Protein AF-A0A2J8V026-F1 (afdb_monomer_lite)

Secondary structure (DSSP, 8-state):
--HHHHHHHS-SS--TTSS-TT-EEEEEEEEEETTEEEEEEEEEETTEEEEEEEETTTTEEEEEEEE--S-TT--EEEEEEEE-SSEEEEEEEETTS-EEEEEEESS-S-SSS-EEEE-EEEESS-S---TTS--EEEE-SSS-EEEESPPP--SS-S--------SS------------------------------PPPHHHHHHHHHHHS-HHHHHHHHHHHHHSPPPTTHHHHHHHHHHHHHHHHHH-TT---HHHHHHHHHTTTT-

Structure (mmCIF, N/CA/C/O backbone):
data_AF-A0A2J8V026-F1
#
_entry.id   AF-A0A2J8V026-F1
#
loop_
_atom_site.group_PDB
_atom_site.id
_atom_site.type_symbol
_atom_site.label_atom_id
_atom_site.label_alt_id
_atom_site.label_comp_id
_atom_site.label_asym_id
_atom_site.label_entity_id
_atom_site.label_seq_id
_atom_site.pdbx_PDB_ins_code
_atom_site.Cartn_x
_atom_site.Cartn_y
_atom_site.Cartn_z
_atom_site.occupancy
_atom_site.B_iso_or_equiv
_atom_site.auth_seq_id
_atom_site.auth_comp_id
_atom_site.auth_asym_id
_atom_site.auth_atom_id
_atom_site.pdbx_PDB_model_num
ATOM 1 N N . VAL A 1 1 ? -4.556 -32.776 -10.000 1.00 49.53 1 VAL A N 1
ATOM 2 C CA . VAL A 1 1 ? -3.702 -31.617 -9.653 1.00 49.53 1 VAL A CA 1
ATOM 3 C C . VAL A 1 1 ? -2.402 -31.719 -10.452 1.00 49.53 1 VAL A C 1
ATOM 5 O O . VAL A 1 1 ? -1.470 -32.344 -9.988 1.00 49.53 1 VAL A O 1
ATOM 8 N N . ARG A 1 2 ? -2.372 -31.246 -11.708 1.00 49.34 2 ARG A N 1
ATOM 9 C CA . ARG A 1 2 ? -1.172 -31.290 -12.586 1.00 49.34 2 ARG A CA 1
ATOM 10 C C . ARG A 1 2 ? -0.812 -29.925 -13.197 1.00 49.34 2 ARG A C 1
ATOM 12 O O . ARG A 1 2 ? 0.078 -29.841 -14.026 1.00 49.34 2 ARG A O 1
ATOM 19 N N . GLY A 1 3 ? -1.525 -28.863 -12.818 1.00 58.16 3 GLY A N 1
ATOM 20 C CA . GLY A 1 3 ? -1.341 -27.536 -13.412 1.00 58.16 3 GLY A CA 1
ATOM 21 C C . GLY A 1 3 ? -0.229 -26.719 -12.757 1.00 58.16 3 GLY A C 1
ATOM 22 O O . GLY A 1 3 ? 0.516 -26.052 -13.459 1.00 58.16 3 GLY A O 1
ATOM 23 N N . LEU A 1 4 ? -0.095 -26.783 -11.427 1.00 49.59 4 LEU A N 1
ATOM 24 C CA . LEU A 1 4 ? 0.844 -25.928 -10.696 1.00 49.59 4 LEU A CA 1
ATOM 25 C C . LEU A 1 4 ? 2.299 -26.381 -10.866 1.00 49.59 4 LEU A C 1
ATOM 27 O O . LEU A 1 4 ? 3.148 -25.556 -11.166 1.00 49.59 4 LEU A O 1
ATOM 31 N N . GLU A 1 5 ? 2.579 -27.683 -10.759 1.00 60.62 5 GLU A N 1
ATOM 32 C CA . GLU A 1 5 ? 3.939 -28.203 -10.969 1.00 60.62 5 GLU A CA 1
ATOM 33 C C . GLU A 1 5 ? 4.428 -27.990 -12.405 1.00 60.62 5 GLU A C 1
ATOM 35 O O . GLU A 1 5 ? 5.582 -27.641 -12.602 1.00 60.62 5 GLU A O 1
ATOM 40 N N . ALA A 1 6 ? 3.547 -28.103 -13.406 1.00 63.75 6 ALA A N 1
ATOM 41 C CA . ALA A 1 6 ? 3.896 -27.820 -14.799 1.00 63.75 6 ALA A CA 1
ATOM 42 C C . ALA A 1 6 ? 4.180 -26.326 -15.050 1.00 63.75 6 ALA A C 1
ATOM 44 O O . ALA A 1 6 ? 5.059 -26.000 -15.838 1.00 63.75 6 ALA A O 1
ATOM 45 N N . LEU A 1 7 ? 3.470 -25.422 -14.359 1.00 53.50 7 LEU A N 1
ATOM 46 C CA . LEU A 1 7 ? 3.717 -23.974 -14.420 1.00 53.50 7 LEU A CA 1
ATOM 47 C C . LEU A 1 7 ? 5.012 -23.557 -13.705 1.00 53.50 7 LEU A C 1
ATOM 49 O O . LEU A 1 7 ? 5.617 -22.561 -14.088 1.00 53.50 7 LEU A O 1
ATOM 53 N N . LEU A 1 8 ? 5.423 -24.297 -12.671 1.00 57.72 8 LEU A N 1
ATOM 54 C CA . LEU A 1 8 ? 6.680 -24.068 -11.950 1.00 57.72 8 LEU A CA 1
ATOM 55 C C . LEU A 1 8 ? 7.887 -24.720 -12.642 1.00 57.72 8 LEU A C 1
ATOM 57 O O . LEU A 1 8 ? 8.995 -24.208 -12.522 1.00 57.72 8 LEU A O 1
ATOM 61 N N . ALA A 1 9 ? 7.681 -25.839 -13.345 1.00 65.00 9 ALA A N 1
ATOM 62 C CA . ALA A 1 9 ? 8.738 -26.582 -14.031 1.00 65.00 9 ALA A CA 1
ATOM 63 C C . ALA A 1 9 ? 9.214 -25.912 -15.330 1.00 65.00 9 ALA A C 1
ATOM 65 O O . ALA A 1 9 ? 10.355 -26.127 -15.730 1.00 65.00 9 ALA A O 1
ATOM 66 N N . ASP A 1 10 ? 8.359 -25.113 -15.973 1.00 56.03 10 ASP A N 1
ATOM 67 C CA . ASP A 1 10 ? 8.690 -24.366 -17.188 1.00 56.03 10 ASP A CA 1
ATOM 68 C C . ASP A 1 10 ? 8.169 -22.921 -17.068 1.00 56.03 10 ASP A C 1
ATOM 70 O O . ASP A 1 10 ? 7.089 -22.589 -17.578 1.00 56.03 10 ASP A O 1
ATOM 74 N N . PRO A 1 11 ? 8.864 -22.053 -16.305 1.00 51.47 11 PRO A N 1
ATOM 75 C CA . PRO A 1 11 ? 8.454 -20.666 -16.143 1.00 51.47 11 PRO A CA 1
ATOM 76 C C . PRO A 1 11 ? 8.438 -19.975 -17.514 1.00 51.47 11 PRO A C 1
ATOM 78 O O . PRO A 1 11 ? 9.477 -19.676 -18.095 1.00 51.47 11 PRO A O 1
ATOM 81 N N . GLN A 1 12 ? 7.239 -19.672 -18.031 1.00 52.00 12 GLN A N 1
ATOM 82 C CA . GLN A 1 12 ? 7.044 -19.054 -19.357 1.00 52.00 12 GLN A CA 1
ATOM 83 C C . GLN A 1 12 ? 7.622 -17.632 -19.495 1.00 52.00 12 GLN A C 1
ATOM 85 O O . GLN A 1 12 ? 7.532 -17.016 -20.558 1.00 52.00 12 GLN A O 1
ATOM 90 N N . GLN A 1 13 ? 8.218 -17.093 -18.434 1.00 52.41 13 GLN A N 1
ATOM 91 C CA . GLN A 1 13 ? 8.989 -15.862 -18.460 1.00 52.41 13 GLN A CA 1
ATOM 92 C C . GLN A 1 13 ? 10.294 -16.081 -17.704 1.00 52.41 13 GLN A C 1
ATOM 94 O O . GLN A 1 13 ? 10.281 -16.533 -16.561 1.00 52.41 13 GLN A O 1
ATOM 99 N N . LYS A 1 14 ? 11.418 -15.701 -18.320 1.00 50.03 14 LYS A N 1
ATOM 100 C CA . LYS A 1 14 ? 12.674 -15.520 -17.588 1.00 50.03 14 LYS A CA 1
ATOM 101 C C . LYS A 1 14 ? 12.424 -14.472 -16.501 1.00 50.03 14 LYS A C 1
ATOM 103 O O . LYS A 1 14 ? 12.213 -13.306 -16.819 1.00 50.03 14 LYS A O 1
ATOM 108 N N . ILE A 1 15 ? 12.432 -14.886 -15.236 1.00 51.59 15 ILE A N 1
ATOM 109 C CA . ILE A 1 15 ? 12.268 -13.998 -14.069 1.00 51.59 15 ILE A CA 1
ATOM 110 C C . ILE A 1 15 ? 13.520 -13.109 -13.859 1.00 51.59 15 ILE A C 1
ATOM 112 O O . ILE A 1 15 ? 13.527 -12.201 -13.037 1.00 51.59 15 ILE A O 1
ATOM 116 N N . GLU A 1 16 ? 14.570 -13.292 -14.657 1.00 51.09 16 GLU A N 1
ATOM 117 C CA . GLU A 1 16 ? 15.944 -13.019 -14.225 1.00 51.09 16 GLU A CA 1
ATOM 118 C C . GLU A 1 16 ? 16.586 -11.732 -14.776 1.00 51.09 16 GLU A C 1
ATOM 120 O O . GLU A 1 16 ? 17.790 -11.565 -14.653 1.00 51.09 16 GLU A O 1
ATOM 125 N N . THR A 1 17 ? 15.838 -10.789 -15.364 1.00 59.28 17 THR A N 1
ATOM 126 C CA . THR A 1 17 ? 16.440 -9.501 -15.801 1.00 59.28 17 THR A CA 1
ATOM 127 C C . THR A 1 17 ? 15.590 -8.260 -15.534 1.00 59.28 17 THR A C 1
ATOM 129 O O . THR A 1 17 ? 15.853 -7.204 -16.104 1.00 59.28 17 THR A O 1
ATOM 132 N N . VAL A 1 18 ? 14.528 -8.365 -14.731 1.00 68.94 18 VAL A N 1
ATOM 133 C CA . VAL A 1 18 ? 13.640 -7.214 -14.468 1.00 68.94 18 VAL A CA 1
ATOM 134 C C . VAL A 1 18 ? 14.203 -6.299 -13.380 1.00 68.94 18 VAL A C 1
ATOM 136 O O . VAL A 1 18 ? 14.074 -5.079 -13.463 1.00 68.94 18 VAL A O 1
ATOM 139 N N . ILE A 1 19 ? 14.836 -6.894 -12.375 1.00 80.19 19 ILE A N 1
ATOM 140 C CA . ILE A 1 19 ? 15.478 -6.203 -11.258 1.00 80.19 19 ILE A CA 1
ATOM 141 C C . ILE A 1 19 ? 16.970 -6.518 -11.278 1.00 80.19 19 ILE A C 1
ATOM 143 O O . ILE A 1 19 ? 17.384 -7.540 -11.825 1.00 80.19 19 ILE A O 1
ATOM 147 N N . SER A 1 20 ? 17.777 -5.612 -10.734 1.00 82.2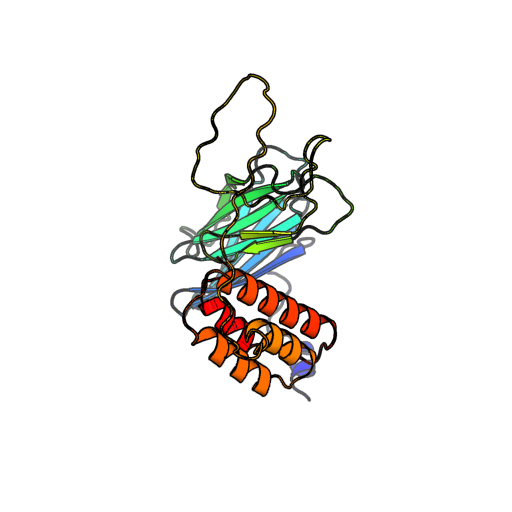5 20 SER A N 1
ATOM 148 C CA . SER A 1 20 ? 19.226 -5.808 -10.693 1.00 82.25 20 SER A CA 1
ATOM 149 C C . SER A 1 20 ? 19.635 -6.838 -9.637 1.00 82.25 20 SER A C 1
ATOM 151 O O . SER A 1 20 ? 18.903 -7.060 -8.675 1.00 82.25 20 SER A O 1
ATOM 153 N N . ASP A 1 21 ? 20.825 -7.425 -9.776 1.00 79.19 21 ASP A N 1
ATOM 154 C CA . ASP A 1 21 ? 21.384 -8.304 -8.742 1.00 79.19 21 ASP A CA 1
ATOM 155 C C . ASP A 1 21 ? 21.403 -7.580 -7.384 1.00 79.19 21 ASP A C 1
ATOM 157 O O . ASP A 1 21 ? 21.713 -6.386 -7.327 1.00 79.19 21 ASP A O 1
ATOM 161 N N . GLU A 1 22 ? 21.048 -8.293 -6.309 1.00 86.00 22 GLU A N 1
ATOM 162 C CA . GLU A 1 22 ? 20.913 -7.792 -4.922 1.00 86.00 22 GLU A CA 1
ATOM 163 C C . GLU A 1 22 ? 19.704 -6.876 -4.650 1.00 86.00 22 GLU A C 1
ATOM 165 O O . GLU A 1 22 ? 19.496 -6.440 -3.518 1.00 86.00 22 GLU A O 1
ATOM 170 N N . GLU A 1 23 ? 18.878 -6.587 -5.655 1.00 89.75 23 GLU A N 1
ATOM 171 C CA . GLU A 1 23 ? 17.631 -5.844 -5.476 1.00 89.75 23 GLU A CA 1
ATOM 172 C C . GLU A 1 23 ? 16.513 -6.776 -4.984 1.00 89.75 23 GLU A C 1
ATOM 174 O O . GLU A 1 23 ? 16.211 -7.791 -5.611 1.00 89.75 23 GLU A O 1
ATOM 179 N N . VAL A 1 24 ? 15.878 -6.438 -3.858 1.00 89.69 24 VAL A N 1
ATOM 180 C CA . VAL A 1 24 ? 14.877 -7.301 -3.206 1.00 89.69 24 VAL A CA 1
ATOM 181 C C . VAL A 1 24 ? 13.505 -6.646 -3.237 1.00 89.69 24 VAL A C 1
ATOM 183 O O . VAL A 1 24 ? 13.364 -5.488 -2.851 1.00 89.69 24 VAL A O 1
ATOM 186 N N . ILE A 1 25 ? 12.471 -7.389 -3.642 1.00 91.31 25 ILE A N 1
ATOM 187 C CA . ILE A 1 25 ? 11.078 -6.923 -3.578 1.00 91.31 25 ILE A CA 1
ATOM 188 C C . ILE A 1 25 ? 10.635 -6.849 -2.112 1.00 91.31 25 ILE A C 1
ATOM 190 O O . ILE A 1 25 ? 10.665 -7.845 -1.393 1.00 91.31 25 ILE A O 1
ATOM 194 N N . LYS A 1 26 ? 10.191 -5.667 -1.683 1.00 91.94 26 LYS A N 1
ATOM 195 C CA . LYS A 1 26 ? 9.711 -5.391 -0.320 1.00 91.94 26 LYS A CA 1
ATOM 196 C C . LYS A 1 26 ? 8.197 -5.335 -0.228 1.00 91.94 26 LYS A C 1
ATOM 198 O O . LYS A 1 26 ? 7.631 -5.639 0.816 1.00 91.94 26 LYS A O 1
ATOM 203 N N . TRP A 1 27 ? 7.533 -4.945 -1.311 1.00 94.56 27 TRP A N 1
ATOM 204 C CA . TRP A 1 27 ? 6.086 -4.782 -1.317 1.00 94.56 27 TRP A CA 1
ATOM 205 C C . TRP A 1 27 ? 5.521 -4.889 -2.728 1.00 94.56 27 TRP A C 1
ATOM 207 O O . TRP A 1 27 ? 6.200 -4.592 -3.709 1.00 94.56 27 TRP A O 1
ATOM 217 N N . THR A 1 28 ? 4.268 -5.318 -2.860 1.00 93.31 28 THR A N 1
ATOM 218 C CA . THR A 1 28 ? 3.583 -5.426 -4.152 1.00 93.31 28 THR A CA 1
ATOM 219 C C . THR A 1 28 ? 2.091 -5.181 -3.983 1.00 93.31 28 THR A C 1
ATOM 221 O O . THR A 1 28 ? 1.484 -5.643 -3.018 1.00 93.31 28 THR A O 1
ATOM 224 N N . LYS A 1 29 ? 1.480 -4.493 -4.949 1.00 92.38 29 LYS A N 1
ATOM 225 C CA . LYS A 1 29 ? 0.030 -4.308 -5.018 1.00 92.38 29 LYS A CA 1
ATOM 226 C C . LYS A 1 29 ? -0.451 -4.278 -6.456 1.00 92.38 29 LYS A C 1
ATOM 228 O O . LYS A 1 29 ? 0.266 -3.917 -7.386 1.00 92.38 29 LYS A O 1
ATOM 233 N N . PHE A 1 30 ? -1.702 -4.668 -6.624 1.00 91.00 30 PHE A N 1
ATOM 234 C CA . PHE A 1 30 ? -2.358 -4.726 -7.913 1.00 91.00 30 PHE A CA 1
ATOM 235 C C . PHE A 1 30 ? -3.602 -3.843 -7.917 1.00 91.00 30 PHE A C 1
ATOM 237 O O . PHE A 1 30 ? -4.386 -3.853 -6.967 1.00 91.00 30 PHE A O 1
ATOM 244 N N . PHE A 1 31 ? -3.799 -3.123 -9.015 1.00 88.12 31 PHE A N 1
ATOM 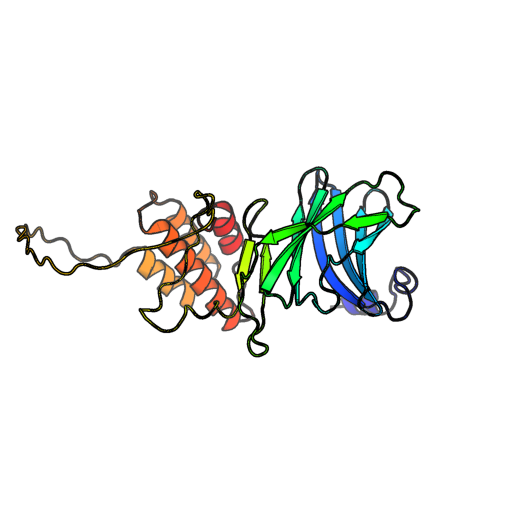245 C CA . PHE A 1 31 ? -4.909 -2.208 -9.219 1.00 88.12 31 PHE A CA 1
ATOM 246 C C . PHE A 1 31 ? -5.636 -2.484 -10.534 1.00 88.12 31 PHE A C 1
ATOM 248 O O . PHE A 1 31 ? -5.054 -2.939 -11.524 1.00 88.12 31 PHE A O 1
ATOM 255 N N . ILE A 1 32 ? -6.923 -2.136 -10.557 1.00 87.69 32 ILE A N 1
ATOM 256 C CA . ILE A 1 32 ? -7.714 -2.046 -11.783 1.00 87.69 32 ILE A CA 1
ATOM 257 C C . ILE A 1 32 ? -8.046 -0.573 -12.009 1.00 87.69 32 ILE A C 1
ATOM 259 O O . ILE A 1 32 ? -8.871 -0.004 -11.300 1.00 87.69 32 ILE A O 1
ATOM 263 N N . VAL A 1 33 ? -7.429 0.036 -13.020 1.00 83.62 33 VAL A N 1
ATOM 264 C CA . VAL A 1 33 ? -7.609 1.451 -13.368 1.00 83.62 33 VAL A CA 1
ATOM 265 C C . VAL A 1 33 ? -8.177 1.534 -14.781 1.00 83.62 33 VAL A C 1
ATOM 267 O O . VAL A 1 33 ? -7.554 1.069 -15.730 1.00 83.62 33 VAL A O 1
ATOM 270 N N . PHE A 1 34 ? -9.386 2.081 -14.947 1.00 82.38 34 PHE A N 1
ATOM 271 C CA . PHE A 1 34 ? -10.099 2.116 -16.239 1.00 82.38 34 PHE A CA 1
ATOM 272 C C . PHE A 1 34 ? -10.158 0.756 -16.965 1.00 82.38 34 PHE A C 1
ATOM 274 O O . PHE A 1 34 ? -9.961 0.681 -18.173 1.00 82.38 34 PHE A O 1
ATOM 281 N N . ARG A 1 35 ? -10.419 -0.338 -16.234 1.00 82.56 35 ARG A N 1
ATOM 282 C CA . ARG A 1 35 ? -10.393 -1.728 -16.749 1.00 82.56 35 ARG A CA 1
ATOM 283 C C . ARG A 1 35 ? -9.012 -2.228 -17.195 1.00 82.56 35 ARG A C 1
ATOM 285 O O . ARG A 1 35 ? -8.900 -3.368 -17.643 1.00 82.56 35 ARG A O 1
ATOM 292 N N . HIS A 1 36 ? -7.961 -1.432 -17.034 1.00 82.12 36 HIS A N 1
ATOM 293 C CA . HIS A 1 36 ? -6.587 -1.871 -17.221 1.00 82.12 36 HIS A CA 1
ATOM 294 C C . HIS A 1 36 ? -6.005 -2.367 -15.906 1.00 82.12 36 HIS A C 1
ATOM 296 O O . HIS A 1 36 ? -6.258 -1.821 -14.835 1.00 82.12 36 HIS A O 1
ATOM 302 N N . ARG A 1 37 ? -5.222 -3.435 -16.012 1.00 86.69 37 ARG A N 1
ATOM 303 C CA . ARG A 1 37 ? -4.509 -4.046 -14.898 1.00 86.69 37 ARG A CA 1
ATOM 304 C C . ARG A 1 37 ? -3.186 -3.310 -14.715 1.00 86.69 37 ARG A C 1
ATOM 306 O O . ARG A 1 37 ? -2.438 -3.179 -15.688 1.00 86.69 37 ARG A O 1
ATOM 313 N N . VAL A 1 38 ? -2.925 -2.847 -13.499 1.00 89.06 38 VAL A N 1
ATOM 314 C CA . VAL A 1 38 ? -1.685 -2.163 -13.123 1.00 89.06 38 VAL A CA 1
ATOM 315 C C . VAL A 1 38 ? -1.074 -2.909 -11.945 1.00 89.06 38 VAL A C 1
ATOM 317 O O . VAL A 1 38 ? -1.725 -3.076 -10.916 1.00 89.06 38 VAL A O 1
ATOM 320 N N . LEU A 1 39 ? 0.156 -3.383 -12.105 1.00 91.06 39 LEU A N 1
ATOM 321 C CA . LEU A 1 39 ? 0.956 -3.960 -11.029 1.00 91.06 39 LEU A CA 1
ATOM 322 C C . LEU A 1 39 ? 1.972 -2.912 -10.587 1.00 91.06 39 LEU A C 1
ATOM 324 O O . LEU A 1 39 ? 2.654 -2.334 -11.429 1.00 91.06 39 LEU A O 1
ATOM 328 N N . ILE A 1 40 ? 2.074 -2.692 -9.283 1.00 94.44 40 ILE A N 1
ATOM 329 C CA . ILE A 1 40 ? 3.164 -1.935 -8.681 1.00 94.44 40 ILE A CA 1
ATOM 330 C C . ILE A 1 40 ? 3.919 -2.830 -7.705 1.00 94.44 40 ILE A C 1
ATOM 332 O O . ILE A 1 40 ? 3.305 -3.572 -6.937 1.00 94.44 40 ILE A O 1
ATOM 336 N N . PHE A 1 41 ? 5.242 -2.745 -7.711 1.00 93.88 41 PHE A N 1
ATOM 337 C CA . PHE A 1 41 ? 6.070 -3.347 -6.675 1.00 93.88 41 PHE A CA 1
ATOM 338 C C . PHE A 1 41 ? 7.202 -2.409 -6.274 1.00 93.88 41 PHE A C 1
ATOM 340 O O . PHE A 1 41 ? 7.710 -1.644 -7.094 1.00 93.88 41 PHE A O 1
ATOM 347 N N . ILE A 1 42 ? 7.550 -2.454 -4.990 1.00 95.06 42 ILE A N 1
ATOM 348 C CA . ILE A 1 42 ? 8.645 -1.688 -4.407 1.00 95.06 42 ILE A CA 1
ATOM 349 C C . ILE A 1 42 ? 9.804 -2.632 -4.153 1.00 95.06 42 ILE A C 1
ATOM 351 O O . ILE A 1 42 ? 9.611 -3.723 -3.607 1.00 95.06 42 ILE A O 1
ATOM 355 N N . THR A 1 43 ? 10.997 -2.198 -4.523 1.00 93.38 43 THR A N 1
ATOM 356 C CA . THR A 1 43 ? 12.243 -2.893 -4.234 1.00 93.38 43 THR A CA 1
ATOM 357 C C . THR A 1 43 ? 13.148 -2.049 -3.353 1.00 93.38 43 THR A C 1
ATOM 359 O O . THR A 1 43 ? 13.001 -0.829 -3.277 1.00 93.38 43 THR A O 1
ATOM 362 N N . GLU A 1 44 ? 14.100 -2.713 -2.708 1.00 91.69 44 GLU A N 1
ATOM 363 C CA . GLU A 1 44 ? 15.194 -2.086 -1.979 1.00 91.69 44 GLU A CA 1
ATOM 364 C C . GLU A 1 44 ? 16.532 -2.631 -2.486 1.00 91.69 44 GLU A C 1
ATOM 366 O O . GLU A 1 44 ? 16.679 -3.840 -2.692 1.00 91.69 44 GLU A O 1
ATOM 371 N N . LYS A 1 45 ? 17.509 -1.738 -2.654 1.00 91.00 45 LYS A N 1
ATOM 372 C CA . LYS A 1 45 ? 18.910 -2.078 -2.910 1.00 91.00 45 LYS A CA 1
ATOM 373 C C . LYS A 1 45 ? 19.819 -1.083 -2.192 1.00 91.00 45 LYS A C 1
ATOM 375 O O . LYS A 1 45 ? 19.787 0.111 -2.492 1.00 91.00 45 LYS A O 1
ATOM 380 N N . HIS A 1 46 ? 20.645 -1.570 -1.266 1.00 88.81 46 HIS A N 1
ATOM 381 C CA . HIS A 1 46 ? 21.566 -0.741 -0.472 1.00 88.81 46 HIS A CA 1
ATOM 382 C C . HIS A 1 46 ? 20.870 0.461 0.202 1.00 88.81 46 HIS A C 1
ATOM 384 O O . HIS A 1 46 ? 21.344 1.588 0.090 1.00 88.81 46 HIS A O 1
ATOM 390 N N . GLY A 1 47 ? 19.698 0.245 0.813 1.00 85.00 47 GLY A N 1
ATOM 391 C CA . GLY A 1 47 ? 18.900 1.301 1.457 1.00 85.00 47 GLY A CA 1
ATOM 392 C C . GLY A 1 47 ? 18.144 2.237 0.503 1.00 85.00 47 GLY A C 1
ATOM 393 O O . GLY A 1 47 ? 17.312 3.022 0.949 1.00 85.00 47 GLY A O 1
ATOM 394 N N . ASN A 1 48 ? 18.372 2.139 -0.810 1.00 89.00 48 ASN A N 1
ATOM 395 C CA . ASN A 1 48 ? 17.619 2.894 -1.807 1.00 89.00 48 ASN A CA 1
ATOM 396 C C . ASN A 1 48 ? 16.369 2.128 -2.219 1.00 89.00 48 ASN A C 1
ATOM 398 O O . ASN A 1 48 ? 16.437 0.923 -2.474 1.00 89.00 48 ASN A O 1
ATOM 402 N N . TYR A 1 49 ? 15.258 2.844 -2.362 1.00 92.25 49 TYR A N 1
ATOM 403 C CA . TYR A 1 49 ? 13.986 2.260 -2.760 1.00 92.25 49 TYR A CA 1
ATOM 404 C C . TYR A 1 49 ? 13.623 2.630 -4.197 1.00 92.25 49 TYR A C 1
ATOM 406 O O . TYR A 1 49 ? 13.783 3.777 -4.628 1.00 92.25 49 TYR A O 1
ATOM 414 N N . PHE A 1 50 ? 13.080 1.662 -4.932 1.00 93.38 50 PHE A N 1
ATOM 415 C CA . PHE A 1 50 ? 12.590 1.867 -6.292 1.00 93.38 50 PHE A CA 1
ATOM 416 C C . PHE A 1 50 ? 11.151 1.387 -6.414 1.00 93.38 50 PHE A C 1
ATOM 418 O O . PHE A 1 50 ? 10.784 0.353 -5.861 1.00 93.38 50 PHE A O 1
ATOM 425 N N . ALA A 1 51 ? 10.339 2.124 -7.167 1.00 94.94 51 ALA A N 1
ATOM 426 C CA . ALA A 1 51 ? 9.000 1.698 -7.538 1.00 94.94 51 ALA A CA 1
ATOM 427 C C . ALA A 1 51 ? 8.972 1.276 -9.003 1.00 94.94 51 ALA A C 1
ATOM 429 O O . ALA A 1 51 ? 9.429 2.008 -9.880 1.00 94.94 51 ALA A O 1
ATOM 430 N N . TYR A 1 52 ? 8.379 0.120 -9.264 1.00 92.94 52 TYR A N 1
ATOM 431 C CA . TYR A 1 52 ? 8.153 -0.387 -10.606 1.00 92.94 52 TYR A CA 1
ATOM 432 C C . TYR A 1 52 ? 6.664 -0.433 -10.883 1.00 92.94 52 TYR A C 1
ATOM 434 O O . TYR A 1 52 ? 5.916 -1.049 -10.125 1.00 92.94 52 TYR A O 1
ATOM 442 N N . VAL A 1 53 ? 6.234 0.195 -11.974 1.00 92.50 53 VAL A N 1
ATOM 443 C CA . VAL A 1 53 ? 4.835 0.207 -12.411 1.00 92.50 53 VAL A CA 1
ATOM 444 C C . VAL A 1 53 ? 4.729 -0.496 -13.754 1.00 92.50 53 VAL A C 1
ATOM 446 O O . VAL A 1 53 ? 5.315 -0.063 -14.744 1.00 92.50 53 VAL A O 1
ATOM 449 N N . GLN A 1 54 ? 3.963 -1.583 -13.789 1.00 88.44 54 GLN A N 1
ATOM 450 C CA . GLN A 1 54 ? 3.670 -2.354 -14.989 1.00 88.44 54 GLN A CA 1
ATOM 451 C C . GLN A 1 54 ? 2.203 -2.185 -15.368 1.00 88.44 54 GLN A C 1
ATOM 453 O O . GLN A 1 54 ? 1.298 -2.644 -14.664 1.00 88.44 54 GLN A O 1
ATOM 458 N N . MET A 1 55 ? 1.962 -1.619 -16.547 1.00 85.25 55 MET A N 1
ATOM 459 C CA . MET A 1 55 ? 0.655 -1.686 -17.195 1.00 85.25 55 MET A CA 1
ATOM 460 C C . MET A 1 55 ? 0.626 -2.880 -18.159 1.00 85.25 55 MET A C 1
ATOM 462 O O . MET A 1 55 ? 1.436 -2.982 -19.081 1.00 85.25 55 MET A O 1
ATOM 466 N N . PHE A 1 56 ? -0.305 -3.819 -17.970 1.00 79.44 56 PHE A N 1
ATOM 467 C CA . PHE A 1 56 ? -0.322 -5.055 -18.775 1.00 79.44 56 PHE A CA 1
ATOM 468 C C . PHE A 1 56 ? -0.807 -4.852 -20.214 1.00 79.44 56 PHE A C 1
ATOM 470 O O . PHE A 1 56 ? -0.475 -5.640 -21.094 1.00 79.44 56 PHE A O 1
ATOM 477 N N . ASN A 1 57 ? -1.591 -3.804 -20.468 1.00 76.25 57 ASN A N 1
ATOM 478 C CA . ASN A 1 57 ? -2.079 -3.485 -21.811 1.00 76.25 57 ASN A CA 1
ATOM 479 C C . ASN A 1 57 ? -0.981 -2.902 -22.716 1.00 76.25 57 ASN A C 1
ATOM 481 O O . ASN A 1 57 ? -1.022 -3.138 -23.918 1.00 76.25 57 ASN A O 1
ATOM 485 N N . SER A 1 58 ? -0.018 -2.164 -22.159 1.00 72.38 58 SER A N 1
ATOM 486 C CA . SER A 1 58 ? 1.090 -1.567 -22.913 1.00 72.38 58 SER A CA 1
ATOM 487 C C . SER A 1 58 ? 2.360 -2.418 -22.897 1.00 72.38 58 SER A C 1
ATOM 489 O O . SER A 1 58 ? 3.251 -2.165 -23.697 1.00 72.38 58 SER A O 1
ATOM 491 N N . ARG A 1 59 ? 2.455 -3.420 -22.005 1.00 72.56 59 ARG A N 1
ATOM 492 C CA . ARG A 1 59 ? 3.684 -4.195 -21.727 1.00 72.56 59 ARG A CA 1
ATOM 493 C C . ARG A 1 59 ? 4.879 -3.325 -21.307 1.00 72.56 59 ARG A C 1
ATOM 495 O O . ARG A 1 59 ? 6.004 -3.806 -21.301 1.00 72.56 59 ARG A O 1
ATOM 502 N N . ILE A 1 60 ? 4.631 -2.083 -20.897 1.00 81.06 60 ILE A N 1
ATOM 503 C CA . ILE A 1 60 ? 5.657 -1.151 -20.428 1.00 81.06 60 ILE A CA 1
ATOM 504 C C . ILE A 1 60 ? 5.828 -1.318 -18.921 1.00 81.06 60 ILE A C 1
ATOM 506 O O . ILE A 1 60 ? 4.846 -1.244 -18.173 1.00 81.06 60 ILE A O 1
ATOM 510 N N . LEU A 1 61 ? 7.079 -1.521 -18.515 1.00 87.06 61 LEU A N 1
ATOM 511 C CA . LEU A 1 61 ? 7.538 -1.430 -17.139 1.00 87.06 61 LEU A CA 1
ATOM 512 C C . LEU A 1 61 ? 8.237 -0.088 -16.960 1.00 87.06 61 LEU A C 1
ATOM 514 O O . LEU A 1 61 ? 9.128 0.242 -17.739 1.00 87.06 61 LEU A O 1
ATOM 518 N N . THR A 1 62 ? 7.867 0.670 -15.937 1.00 90.50 62 THR A N 1
ATOM 519 C CA . THR A 1 62 ? 8.524 1.942 -15.626 1.00 90.50 62 THR A CA 1
ATOM 520 C C . THR A 1 62 ? 9.119 1.900 -14.237 1.00 90.50 62 THR A C 1
ATOM 522 O O . THR A 1 62 ? 8.440 1.499 -13.293 1.00 90.50 62 THR A O 1
ATOM 525 N N . LYS A 1 63 ? 10.376 2.331 -14.127 1.00 92.56 63 LYS A N 1
ATOM 526 C CA . LYS A 1 63 ? 11.127 2.398 -12.876 1.00 92.56 63 LYS A CA 1
ATOM 527 C C . LYS A 1 63 ? 11.221 3.842 -12.382 1.00 92.56 63 LYS A C 1
ATOM 529 O O . LYS A 1 63 ? 11.589 4.752 -13.126 1.00 92.56 63 LYS A O 1
ATOM 534 N N . TYR A 1 64 ? 10.941 4.026 -11.100 1.00 93.50 64 TYR A N 1
ATOM 535 C CA . TYR A 1 64 ? 11.065 5.290 -10.388 1.00 93.50 64 TYR A CA 1
ATOM 536 C C . TYR A 1 64 ? 12.014 5.130 -9.205 1.00 93.50 64 TYR A C 1
ATOM 538 O O . TYR A 1 64 ? 11.924 4.150 -8.467 1.00 93.50 64 TYR A O 1
ATOM 546 N N . THR A 1 65 ? 12.894 6.104 -9.000 1.00 93.06 65 THR A N 1
ATOM 547 C CA . THR A 1 65 ? 13.719 6.196 -7.789 1.00 93.06 65 THR A CA 1
ATOM 548 C C . THR A 1 65 ? 12.937 6.959 -6.729 1.00 93.06 65 THR A C 1
ATOM 550 O O . THR A 1 65 ? 12.539 8.100 -6.971 1.00 93.06 65 THR A O 1
ATOM 553 N N . LEU A 1 66 ? 12.715 6.347 -5.567 1.00 91.38 66 LEU A N 1
ATOM 554 C CA . LEU A 1 66 ? 12.019 6.982 -4.451 1.00 91.38 66 LEU A CA 1
ATOM 555 C C . LEU A 1 66 ? 13.034 7.729 -3.585 1.00 91.38 66 LEU A C 1
ATOM 557 O O . LEU A 1 66 ? 13.933 7.121 -3.010 1.00 91.38 66 LEU A O 1
ATOM 561 N N . LEU A 1 67 ? 12.900 9.051 -3.500 1.00 85.38 67 LEU A N 1
ATOM 562 C CA . LEU A 1 67 ? 13.770 9.882 -2.675 1.00 85.38 67 LEU A CA 1
ATOM 563 C C . LEU A 1 67 ? 13.210 9.964 -1.253 1.00 85.38 67 LEU A C 1
ATOM 565 O O . LEU A 1 67 ? 12.161 10.571 -1.018 1.00 85.38 67 LEU A O 1
ATOM 569 N N . LEU A 1 68 ? 13.929 9.365 -0.303 1.00 72.31 68 LEU A N 1
ATOM 570 C CA . LEU A 1 68 ? 13.646 9.500 1.118 1.00 72.31 68 LEU A CA 1
ATOM 571 C C . LEU A 1 68 ? 14.134 10.883 1.586 1.00 72.31 68 LEU A C 1
ATOM 573 O O . LEU A 1 68 ? 15.312 11.198 1.510 1.00 72.31 68 LEU A O 1
ATOM 577 N N . GLY A 1 69 ? 13.207 11.753 1.994 1.00 62.53 69 GLY A N 1
ATOM 578 C CA . GLY A 1 69 ? 13.499 13.093 2.524 1.00 62.53 69 GLY A CA 1
ATOM 579 C C . GLY A 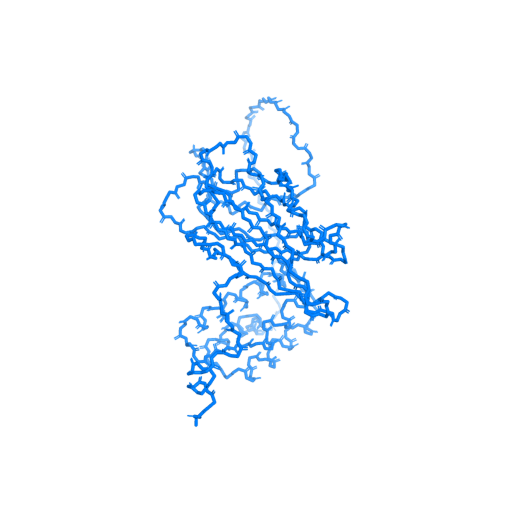1 69 ? 14.329 13.105 3.821 1.00 62.53 69 GLY A C 1
ATOM 580 O O . GLY A 1 69 ? 14.401 12.086 4.493 1.00 62.53 69 GLY A O 1
ATOM 581 N N . GLN A 1 70 ? 14.866 14.296 4.130 1.00 54.94 70 GLN A N 1
ATOM 582 C CA . GLN A 1 70 ? 15.820 14.783 5.159 1.00 54.94 70 GLN A CA 1
ATOM 583 C C . GLN A 1 70 ? 16.462 13.885 6.237 1.00 54.94 70 GLN A C 1
ATOM 585 O O . GLN A 1 70 ? 17.557 14.244 6.665 1.00 54.94 70 GLN A O 1
ATOM 590 N N . ASP A 1 71 ? 15.855 12.798 6.705 1.00 63.06 71 ASP A N 1
ATOM 591 C CA . ASP A 1 71 ? 16.459 11.937 7.729 1.00 63.06 71 ASP A CA 1
ATOM 592 C C . ASP A 1 71 ? 17.042 10.676 7.087 1.00 63.06 71 ASP A C 1
ATOM 594 O O . ASP A 1 71 ? 16.316 9.736 6.757 1.00 63.06 71 ASP A O 1
ATOM 598 N N . GLU A 1 72 ? 18.362 10.672 6.885 1.00 59.56 72 GLU A N 1
ATOM 599 C CA . GLU A 1 72 ? 19.079 9.564 6.240 1.00 59.56 72 GLU A CA 1
ATOM 600 C C . GLU A 1 72 ? 19.061 8.267 7.061 1.00 59.56 72 GLU A C 1
ATOM 602 O O . GLU A 1 72 ? 19.327 7.197 6.518 1.00 59.56 72 GLU A O 1
ATOM 607 N N . ASN A 1 73 ? 18.697 8.336 8.345 1.00 66.44 73 ASN A N 1
ATOM 608 C CA . ASN A 1 73 ? 18.615 7.162 9.214 1.00 66.44 73 ASN A CA 1
ATOM 609 C C . ASN A 1 73 ? 17.203 6.557 9.278 1.00 66.44 73 ASN A C 1
ATOM 611 O O . ASN A 1 73 ? 17.006 5.527 9.923 1.00 66.44 73 ASN A O 1
ATOM 615 N N . SER A 1 74 ? 16.219 7.188 8.634 1.00 74.38 74 SER A N 1
ATOM 616 C CA . SER A 1 74 ? 14.827 6.745 8.650 1.00 74.38 74 SER A CA 1
ATOM 617 C C . SER A 1 74 ? 14.628 5.549 7.718 1.00 74.38 74 SER A C 1
ATOM 619 O O . SER A 1 74 ? 14.744 5.661 6.494 1.00 74.38 74 SER A O 1
ATOM 621 N N . VAL A 1 75 ? 14.296 4.394 8.294 1.00 83.06 75 VAL A N 1
ATOM 622 C CA . VAL A 1 75 ? 14.007 3.164 7.546 1.00 83.06 75 VAL A CA 1
ATOM 623 C C . VAL A 1 75 ? 12.509 3.087 7.281 1.00 83.06 75 VAL A C 1
ATOM 625 O O . VAL A 1 75 ? 11.700 3.433 8.139 1.00 83.06 75 VAL A O 1
ATOM 628 N N . VAL A 1 76 ? 12.113 2.641 6.087 1.00 88.38 76 VAL A N 1
ATOM 629 C CA . VAL A 1 76 ? 10.698 2.389 5.793 1.00 88.38 76 VAL A CA 1
ATOM 630 C C . VAL A 1 76 ? 10.295 1.040 6.375 1.00 88.38 76 VAL A C 1
ATOM 632 O O . VAL A 1 76 ? 10.872 0.011 6.034 1.00 88.38 76 VAL A O 1
ATOM 635 N N . GLU A 1 77 ? 9.281 1.047 7.229 1.00 87.12 77 GLU A N 1
ATOM 636 C CA . GLU A 1 77 ? 8.790 -0.143 7.924 1.00 87.12 77 GLU A CA 1
ATOM 637 C C . GLU A 1 77 ? 7.627 -0.802 7.183 1.00 87.12 77 GLU A C 1
ATOM 639 O O . GLU A 1 77 ? 7.518 -2.026 7.139 1.00 87.12 77 GLU A O 1
ATOM 644 N N . SER A 1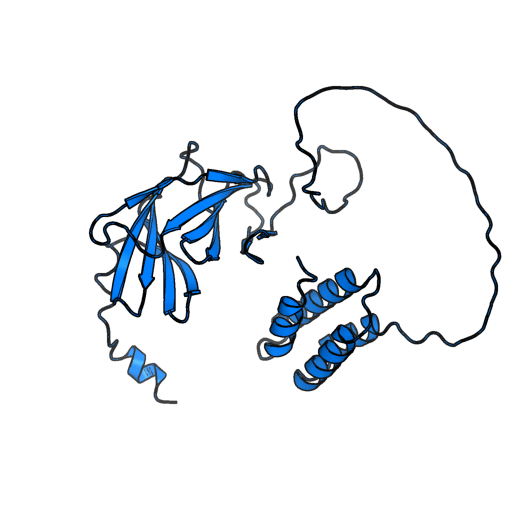 78 ? 6.748 0.001 6.577 1.00 89.44 78 SER A N 1
ATOM 645 C CA . SER A 1 78 ? 5.558 -0.502 5.892 1.00 89.44 78 SER A CA 1
ATOM 646 C C . SER A 1 78 ? 5.173 0.383 4.715 1.00 89.44 78 SER A C 1
ATOM 648 O O . SER A 1 78 ? 5.266 1.607 4.777 1.00 89.44 78 SER A O 1
ATOM 650 N N . PHE A 1 79 ? 4.649 -0.243 3.662 1.00 92.75 79 PHE A N 1
ATOM 651 C CA . PHE A 1 79 ? 4.080 0.438 2.501 1.00 92.75 79 PHE A CA 1
ATOM 652 C C . PHE A 1 79 ? 2.591 0.135 2.363 1.00 92.75 79 PHE A C 1
ATOM 654 O O . PHE A 1 79 ? 2.126 -0.977 2.621 1.00 92.75 79 PHE A O 1
ATOM 661 N N . THR A 1 80 ? 1.853 1.108 1.851 1.00 94.50 80 THR A N 1
ATOM 662 C CA . THR A 1 80 ? 0.539 0.909 1.247 1.00 94.50 80 THR A CA 1
ATOM 663 C C . THR A 1 80 ? 0.419 1.811 0.030 1.00 94.50 80 THR A C 1
ATOM 665 O O . THR A 1 80 ? 1.223 2.713 -0.172 1.00 94.50 80 THR A O 1
ATOM 668 N N . ALA A 1 81 ? -0.599 1.591 -0.790 1.00 94.75 81 ALA A N 1
ATOM 669 C CA . ALA A 1 81 ? -0.930 2.557 -1.820 1.00 94.75 81 ALA A CA 1
ATOM 670 C C . ALA A 1 81 ? -2.424 2.595 -2.094 1.00 94.75 81 ALA A C 1
ATOM 672 O O . ALA A 1 81 ? -3.104 1.562 -2.034 1.00 94.75 81 ALA A O 1
ATOM 673 N N . SER A 1 82 ? -2.908 3.766 -2.465 1.00 91.56 82 SER A N 1
ATOM 674 C CA . SER A 1 82 ? -4.191 3.958 -3.124 1.00 91.56 82 SER A CA 1
ATOM 675 C C . SER A 1 82 ? -3.941 4.357 -4.580 1.00 91.56 82 SER A C 1
ATOM 677 O O . SER A 1 82 ? -2.809 4.596 -5.010 1.00 91.56 82 SER A O 1
ATOM 679 N N . VAL A 1 83 ? -4.992 4.341 -5.391 1.00 90.31 83 VAL A N 1
ATOM 680 C CA . VAL A 1 83 ? -4.879 4.707 -6.800 1.00 90.31 83 VAL A CA 1
ATOM 681 C C . VAL A 1 83 ? -6.045 5.590 -7.193 1.00 90.31 83 VAL A C 1
ATOM 683 O O . VAL A 1 83 ? -7.194 5.350 -6.805 1.00 90.31 83 VAL A O 1
ATOM 686 N N . ASP A 1 84 ? -5.745 6.597 -7.997 1.00 84.62 84 ASP A N 1
ATOM 687 C CA . ASP A 1 84 ? -6.742 7.385 -8.695 1.00 84.62 84 ASP A CA 1
ATOM 688 C C . ASP A 1 84 ? -6.637 7.155 -10.219 1.00 84.62 84 ASP A C 1
ATOM 690 O O . ASP A 1 84 ? -6.158 6.128 -10.705 1.00 84.62 84 ASP A O 1
ATOM 694 N N . ARG A 1 85 ? -7.167 8.078 -11.024 1.00 79.81 85 ARG A N 1
ATOM 695 C CA . ARG A 1 85 ? -7.163 7.963 -12.491 1.00 79.81 85 ARG A CA 1
ATOM 696 C C . ARG A 1 85 ? -5.793 8.227 -13.133 1.00 79.81 85 ARG A C 1
ATOM 698 O O . ARG A 1 85 ? -5.574 7.792 -14.267 1.00 79.81 85 ARG A O 1
ATOM 705 N N . LYS A 1 86 ? -4.928 8.993 -12.474 1.00 87.12 86 LYS A N 1
ATOM 706 C CA . LYS A 1 86 ? -3.673 9.548 -12.999 1.00 87.12 86 LYS A CA 1
ATOM 707 C C . LYS A 1 86 ? -2.453 9.049 -12.225 1.00 87.12 86 LYS A C 1
ATOM 709 O O . LYS A 1 86 ? -1.439 8.747 -12.857 1.00 87.12 86 LYS A O 1
ATOM 714 N N . PHE A 1 87 ? -2.564 8.937 -10.908 1.00 91.31 87 PHE A N 1
ATOM 715 C CA . PHE A 1 87 ? -1.470 8.642 -9.999 1.00 91.31 87 PHE A CA 1
ATOM 716 C C . PHE A 1 87 ? -1.798 7.446 -9.102 1.00 91.31 87 PHE A C 1
ATOM 718 O O . PHE A 1 87 ? -2.944 7.188 -8.732 1.00 91.31 87 PHE A O 1
ATOM 725 N N . ILE A 1 88 ? -0.752 6.708 -8.757 1.00 93.75 88 ILE A N 1
ATOM 726 C CA . ILE A 1 88 ? -0.723 5.834 -7.593 1.00 93.75 88 ILE A CA 1
ATOM 727 C C . ILE A 1 88 ? -0.186 6.695 -6.456 1.00 93.75 88 ILE A C 1
ATOM 729 O O . ILE A 1 88 ? 0.910 7.244 -6.575 1.00 93.75 88 ILE A O 1
ATOM 733 N N . SER A 1 89 ? -0.948 6.813 -5.377 1.00 93.75 89 SER A N 1
ATOM 734 C CA . SER A 1 89 ? -0.452 7.417 -4.150 1.00 93.75 89 SER A CA 1
ATOM 735 C C . SER A 1 89 ? 0.163 6.315 -3.296 1.00 93.75 89 SER A C 1
ATOM 737 O O . SER A 1 89 ? -0.544 5.441 -2.795 1.00 93.75 89 SER A O 1
ATOM 739 N N . LEU A 1 90 ? 1.495 6.289 -3.226 1.00 94.88 90 LEU A N 1
ATOM 740 C CA . LEU A 1 90 ? 2.255 5.356 -2.401 1.00 94.88 90 LEU A CA 1
ATOM 741 C C . LEU A 1 90 ? 2.503 6.006 -1.042 1.00 94.88 90 LEU A C 1
ATOM 743 O O . LEU A 1 90 ? 3.232 6.993 -0.963 1.00 94.88 90 LEU A O 1
ATOM 747 N N . MET A 1 91 ? 1.962 5.423 0.021 1.00 93.12 91 MET A N 1
ATOM 748 C CA . MET A 1 91 ? 2.248 5.847 1.384 1.00 93.12 91 MET A CA 1
ATOM 749 C C . MET A 1 91 ? 3.253 4.902 2.037 1.00 93.12 91 MET A C 1
ATOM 751 O O . MET A 1 91 ? 3.130 3.678 1.950 1.00 93.12 91 MET A O 1
ATOM 755 N N . SER A 1 92 ? 4.232 5.473 2.725 1.00 91.38 92 SER A N 1
ATOM 756 C CA . SER A 1 92 ? 5.255 4.745 3.470 1.00 91.38 92 SER A CA 1
ATOM 757 C C . SER A 1 92 ? 5.261 5.200 4.920 1.00 91.38 92 SER A C 1
ATOM 759 O O . SER A 1 92 ? 5.360 6.400 5.180 1.00 91.38 92 SER A O 1
ATOM 761 N N . LEU A 1 93 ? 5.195 4.247 5.841 1.00 89.56 93 LEU A N 1
ATOM 762 C CA . LEU A 1 93 ? 5.456 4.477 7.251 1.00 89.56 93 LEU A CA 1
ATOM 763 C C . LEU A 1 93 ? 6.943 4.270 7.523 1.00 89.56 93 LEU A C 1
ATOM 765 O O . LEU A 1 93 ? 7.500 3.229 7.168 1.00 89.56 93 LEU A O 1
ATOM 769 N N . SER A 1 94 ? 7.554 5.254 8.159 1.00 87.81 94 SER A N 1
ATOM 770 C CA . SER A 1 94 ? 8.963 5.258 8.521 1.00 87.81 94 SER A CA 1
ATOM 771 C C . SER A 1 94 ? 9.168 5.010 10.018 1.00 87.81 94 SER A C 1
ATOM 773 O O . SER A 1 94 ? 8.265 5.237 10.822 1.00 87.81 94 SER A O 1
ATOM 775 N N . SER A 1 95 ? 10.381 4.596 10.389 1.00 85.25 95 SER A N 1
ATOM 776 C CA . SER A 1 95 ? 10.802 4.346 11.778 1.00 85.25 95 SER A CA 1
ATOM 777 C C . SER A 1 95 ? 10.750 5.590 12.676 1.00 85.25 95 SER A C 1
ATOM 779 O O . SER A 1 95 ? 10.700 5.485 13.894 1.00 85.25 95 SER A O 1
ATOM 781 N N . ASP A 1 96 ? 10.696 6.786 12.086 1.00 83.31 96 ASP A N 1
ATOM 782 C CA . ASP A 1 96 ? 10.409 8.052 12.778 1.00 83.31 96 ASP A CA 1
ATOM 783 C C . ASP A 1 96 ? 8.925 8.203 13.193 1.00 83.31 96 ASP A C 1
ATOM 785 O O . ASP A 1 96 ? 8.499 9.265 13.662 1.00 83.31 96 ASP A O 1
ATOM 789 N N . GLY A 1 97 ? 8.110 7.167 12.971 1.00 82.31 97 GLY A N 1
ATOM 790 C CA . GLY A 1 97 ? 6.675 7.156 13.224 1.00 82.31 97 GLY A CA 1
ATOM 791 C C . GLY A 1 97 ? 5.879 8.052 12.274 1.00 82.31 97 GLY A C 1
ATOM 792 O O . GLY A 1 97 ? 4.704 8.324 12.536 1.00 82.31 97 GLY A O 1
ATOM 793 N N . CYS A 1 98 ? 6.488 8.561 11.202 1.00 85.69 98 CYS A N 1
ATOM 794 C CA . CYS A 1 98 ? 5.849 9.454 10.245 1.00 85.69 98 CYS A CA 1
ATOM 795 C C . CYS A 1 98 ? 5.381 8.695 9.003 1.00 85.69 98 CYS A C 1
ATOM 797 O O . CYS A 1 98 ? 5.995 7.725 8.556 1.00 85.69 98 CYS A O 1
ATOM 799 N N . ILE A 1 99 ? 4.284 9.172 8.420 1.00 89.44 99 ILE A N 1
ATOM 800 C CA . ILE A 1 99 ? 3.770 8.680 7.146 1.00 89.44 99 ILE A CA 1
ATOM 801 C C . ILE A 1 99 ? 4.109 9.700 6.078 1.00 89.44 99 ILE A C 1
ATOM 803 O O . ILE A 1 99 ? 3.790 10.884 6.197 1.00 89.44 99 ILE A O 1
ATOM 807 N N . TYR A 1 100 ? 4.726 9.208 5.017 1.00 90.25 100 TYR A N 1
ATOM 808 C CA . TYR A 1 100 ? 5.063 9.974 3.833 1.00 90.25 100 TYR A CA 1
ATOM 80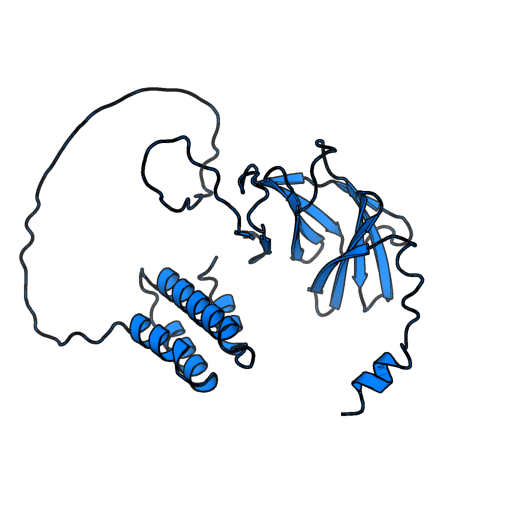9 C C . TYR A 1 100 ? 4.239 9.487 2.650 1.00 90.25 100 TYR A C 1
ATOM 811 O O . TYR A 1 100 ? 3.909 8.308 2.570 1.00 90.25 100 TYR A O 1
ATOM 819 N N . GLU A 1 101 ? 3.950 10.383 1.718 1.00 92.06 101 GLU A N 1
ATOM 820 C CA . GLU A 1 101 ? 3.253 10.103 0.469 1.00 92.06 101 GLU A CA 1
ATOM 821 C C . GLU A 1 101 ? 4.187 10.353 -0.717 1.00 92.06 101 GLU A C 1
ATOM 823 O O . GLU A 1 101 ? 4.931 11.329 -0.740 1.00 92.06 101 GLU A O 1
ATOM 828 N N . THR A 1 102 ? 4.154 9.481 -1.721 1.00 93.25 102 THR A N 1
ATOM 829 C CA . THR A 1 102 ? 4.811 9.678 -3.015 1.00 93.25 102 THR A CA 1
ATOM 830 C C . THR A 1 102 ? 3.803 9.461 -4.134 1.00 93.25 102 THR A C 1
ATOM 832 O O . THR A 1 102 ? 3.211 8.388 -4.248 1.00 93.25 102 THR A O 1
ATOM 835 N N . LEU A 1 103 ? 3.642 10.461 -4.998 1.00 93.19 103 LEU A N 1
ATOM 836 C CA . LEU A 1 103 ? 2.753 10.375 -6.154 1.00 93.19 103 LEU A CA 1
ATOM 837 C C . LEU A 1 103 ? 3.496 9.788 -7.356 1.00 93.19 103 LEU A C 1
ATOM 839 O O . LEU A 1 103 ? 4.430 10.392 -7.885 1.00 93.19 103 LEU A O 1
ATOM 843 N N . ILE A 1 104 ? 3.059 8.614 -7.805 1.00 93.81 104 ILE A N 1
ATOM 844 C CA . ILE A 1 104 ? 3.670 7.874 -8.911 1.00 93.81 104 ILE A CA 1
ATOM 845 C C . ILE A 1 104 ? 2.738 7.942 -10.125 1.00 93.81 104 ILE A C 1
ATOM 847 O O . ILE A 1 104 ? 1.610 7.448 -10.058 1.00 93.81 104 ILE A O 1
ATOM 851 N N . PRO A 1 105 ? 3.158 8.530 -11.255 1.00 91.75 105 PRO A N 1
ATOM 852 C CA . PRO A 1 105 ? 2.306 8.598 -12.434 1.00 91.75 105 PRO A CA 1
ATOM 853 C C . PRO A 1 105 ? 2.089 7.202 -13.030 1.00 91.75 105 PRO A C 1
ATOM 855 O O . PRO A 1 105 ? 3.036 6.469 -13.288 1.00 91.75 105 PRO A O 1
ATOM 858 N N . ILE A 1 106 ? 0.833 6.846 -13.315 1.00 87.38 106 ILE A N 1
ATOM 859 C CA . ILE A 1 106 ? 0.491 5.557 -13.954 1.00 87.38 106 ILE A CA 1
ATOM 860 C C . ILE A 1 106 ? 1.006 5.510 -15.398 1.00 87.38 106 ILE A C 1
ATOM 862 O O . ILE A 1 106 ? 1.320 4.448 -15.930 1.00 87.38 106 ILE A O 1
ATOM 866 N N . ARG A 1 107 ? 1.058 6.677 -16.046 1.00 84.38 107 ARG A N 1
ATOM 867 C CA . ARG A 1 107 ? 1.599 6.858 -17.391 1.00 84.38 107 ARG A CA 1
ATOM 868 C C . ARG A 1 107 ? 2.783 7.819 -17.297 1.00 84.38 107 ARG A C 1
ATOM 870 O O . ARG A 1 107 ? 2.541 9.009 -17.087 1.00 84.38 107 ARG A O 1
ATOM 877 N N . PRO A 1 108 ? 4.032 7.343 -17.411 1.00 80.31 108 PRO A N 1
ATOM 878 C CA . PRO A 1 108 ? 5.184 8.233 -17.431 1.00 80.31 108 PRO A CA 1
ATOM 879 C C . PRO A 1 108 ? 5.184 9.113 -18.679 1.00 80.31 108 PRO A C 1
ATOM 881 O O . PRO A 1 108 ? 4.705 8.710 -19.738 1.00 80.31 108 PRO A O 1
ATOM 884 N N . THR A 1 109 ? 5.802 10.286 -18.560 1.00 78.75 109 THR A N 1
ATOM 885 C CA . THR A 1 109 ? 6.135 11.131 -19.715 1.00 78.75 109 THR A CA 1
ATOM 886 C C . THR A 1 109 ? 7.194 10.470 -20.603 1.00 78.75 109 THR A C 1
ATOM 888 O O . THR A 1 109 ? 7.104 10.556 -21.822 1.00 78.75 109 THR A O 1
ATOM 891 N N . ASP A 1 110 ? 8.164 9.785 -19.989 1.00 80.81 110 ASP A N 1
ATOM 892 C CA . ASP A 1 110 ? 9.233 9.033 -20.654 1.00 80.81 110 ASP A CA 1
ATOM 893 C C . ASP A 1 110 ? 9.461 7.703 -19.898 1.00 80.81 110 ASP A C 1
ATOM 895 O O . ASP A 1 110 ? 9.930 7.739 -18.754 1.00 80.81 110 ASP A O 1
ATOM 899 N N . PRO A 1 111 ? 9.052 6.547 -20.457 1.00 75.38 111 PRO A N 1
ATOM 900 C CA . PRO A 1 111 ? 9.126 5.252 -19.782 1.00 75.38 111 PRO A CA 1
ATOM 901 C C . PRO A 1 111 ? 10.529 4.632 -19.761 1.00 75.38 111 PRO A C 1
ATOM 903 O O . PRO A 1 111 ? 10.767 3.757 -18.932 1.00 75.38 111 PRO A O 1
ATOM 906 N N . GLU A 1 112 ? 11.434 5.044 -20.655 1.00 77.00 112 GLU A N 1
ATOM 907 C CA . GLU A 1 112 ? 12.792 4.479 -20.740 1.00 77.00 112 GLU A CA 1
ATOM 908 C C . GLU A 1 112 ? 13.740 5.129 -19.729 1.00 77.00 112 GLU A C 1
ATOM 910 O O . GLU A 1 112 ? 14.736 4.535 -19.309 1.00 77.00 112 GLU A O 1
ATOM 915 N N . LYS A 1 113 ? 13.417 6.352 -19.301 1.00 80.69 113 LYS A N 1
ATOM 916 C CA . LYS A 1 113 ? 14.211 7.099 -18.334 1.00 80.69 113 LYS A CA 1
ATOM 917 C C . LYS A 1 113 ? 13.734 6.851 -16.906 1.00 80.69 113 LYS A C 1
ATOM 919 O O . LYS A 1 113 ? 12.577 7.092 -16.569 1.00 80.69 113 LYS A O 1
ATOM 924 N N . ASN A 1 114 ? 14.672 6.488 -16.032 1.00 81.44 114 ASN A N 1
ATOM 925 C CA . ASN A 1 114 ? 14.430 6.464 -14.590 1.00 81.44 114 ASN A CA 1
ATOM 926 C C . ASN A 1 114 ? 14.089 7.877 -14.095 1.00 81.44 114 ASN A C 1
ATOM 928 O O . ASN A 1 114 ? 14.876 8.813 -14.266 1.00 81.44 114 ASN A O 1
ATOM 932 N N . GLN A 1 115 ? 12.924 8.021 -13.467 1.00 85.94 115 GLN A N 1
ATOM 933 C CA . GLN A 1 115 ? 12.450 9.288 -12.910 1.00 85.94 115 GLN A CA 1
ATOM 934 C C . GLN A 1 115 ? 12.579 9.273 -11.386 1.00 85.94 115 GLN A C 1
ATOM 936 O O . GLN A 1 115 ? 12.227 8.292 -10.735 1.00 85.94 115 GLN A O 1
ATOM 941 N N . SER A 1 116 ? 13.076 10.363 -10.807 1.00 87.94 116 SER A N 1
ATOM 942 C CA . SER A 1 116 ? 13.119 10.542 -9.356 1.00 87.94 116 SER A CA 1
ATOM 943 C C . SER A 1 116 ? 11.798 11.108 -8.852 1.00 87.94 116 SER A C 1
ATOM 945 O O . SER A 1 116 ? 11.341 12.138 -9.353 1.00 87.94 116 SER A O 1
ATOM 947 N N . LEU A 1 117 ? 11.218 10.474 -7.840 1.00 88.88 117 LEU A N 1
ATOM 948 C CA . LEU A 1 117 ? 10.009 10.938 -7.175 1.00 88.88 117 LEU A CA 1
ATOM 949 C C . LEU A 1 117 ? 10.338 11.344 -5.744 1.00 88.88 117 LEU A C 1
ATOM 951 O O . LEU A 1 117 ? 11.059 10.644 -5.036 1.00 88.88 117 LEU A O 1
ATOM 955 N N . VAL A 1 118 ? 9.810 12.492 -5.339 1.00 83.75 118 VAL A N 1
ATOM 956 C CA . VAL A 1 118 ? 10.018 13.053 -4.005 1.00 83.75 118 VAL A CA 1
ATOM 957 C C . VAL A 1 118 ? 8.838 12.667 -3.127 1.00 83.75 118 VAL A C 1
ATOM 959 O O . VAL A 1 118 ? 7.688 12.848 -3.533 1.00 83.75 118 VAL A O 1
ATOM 962 N N . ARG A 1 119 ? 9.126 12.162 -1.925 1.00 87.75 119 ARG A N 1
ATOM 963 C CA . ARG A 1 119 ? 8.106 11.944 -0.899 1.00 87.75 119 ARG A CA 1
ATOM 964 C C . ARG A 1 119 ? 7.766 13.249 -0.173 1.00 87.75 119 ARG A C 1
ATOM 966 O O . ARG A 1 119 ? 8.663 14.029 0.146 1.00 87.75 119 ARG A O 1
ATOM 973 N N . SER A 1 120 ? 6.499 13.460 0.157 1.00 85.81 120 SER A N 1
ATOM 974 C CA . SER A 1 120 ? 6.019 14.532 1.035 1.00 85.81 120 SER A CA 1
ATOM 975 C C . SER A 1 120 ? 5.581 13.968 2.383 1.00 85.81 120 SER A C 1
ATOM 977 O O . SER A 1 120 ? 5.003 12.888 2.445 1.00 85.81 120 SER A O 1
ATOM 979 N N . LEU A 1 121 ? 5.854 14.688 3.474 1.00 86.06 121 LEU A N 1
ATOM 980 C CA . LEU A 1 121 ? 5.335 14.326 4.795 1.00 86.06 121 LEU A CA 1
ATOM 981 C C . LEU A 1 121 ? 3.811 14.484 4.789 1.00 86.06 121 LEU A C 1
ATOM 983 O O . LEU A 1 121 ? 3.317 15.585 4.554 1.00 86.06 121 LEU A O 1
ATOM 987 N N . LEU A 1 122 ? 3.095 13.394 5.059 1.00 85.19 122 LEU A N 1
ATOM 988 C CA . LEU A 1 122 ? 1.639 13.387 5.154 1.00 85.19 122 LEU A CA 1
ATOM 989 C C . LEU A 1 122 ? 1.204 13.516 6.616 1.00 85.19 122 LEU A C 1
ATOM 991 O O . LEU A 1 122 ? 0.439 14.412 6.951 1.00 85.19 122 LEU A O 1
ATOM 995 N N . LEU A 1 123 ? 1.735 12.656 7.494 1.00 82.25 123 LEU A N 1
ATOM 996 C CA . LEU A 1 123 ? 1.404 12.619 8.921 1.00 82.25 123 LEU A CA 1
ATOM 997 C C . LEU A 1 123 ? 2.663 12.466 9.772 1.00 82.25 123 LEU A C 1
ATOM 999 O O . LEU A 1 123 ? 3.572 11.720 9.414 1.00 82.25 123 LEU A O 1
ATOM 1003 N N . LYS A 1 124 ? 2.700 13.133 10.927 1.00 84.00 124 LYS A N 1
ATOM 1004 C CA . LYS A 1 124 ? 3.845 13.111 11.846 1.00 84.00 124 LYS A CA 1
ATOM 1005 C C . LYS A 1 124 ? 3.501 12.382 13.143 1.00 84.00 124 LYS A C 1
ATOM 1007 O O . LYS A 1 124 ? 2.433 12.623 13.697 1.00 84.00 124 LYS A O 1
ATOM 1012 N N . ALA A 1 125 ? 4.442 11.581 13.650 1.00 76.25 125 ALA A N 1
ATOM 1013 C CA . ALA A 1 125 ? 4.371 10.939 14.969 1.00 76.25 125 ALA A CA 1
ATOM 1014 C C . ALA A 1 125 ? 3.089 10.110 15.197 1.00 76.25 125 ALA A C 1
ATOM 1016 O O . ALA A 1 125 ? 2.448 10.196 16.243 1.00 76.25 125 ALA A O 1
ATOM 1017 N N . VAL A 1 126 ? 2.712 9.312 14.197 1.00 76.81 126 VAL A N 1
ATOM 1018 C CA . VAL A 1 126 ? 1.508 8.467 14.211 1.00 76.81 126 VAL A CA 1
ATOM 1019 C C . VAL A 1 126 ? 1.701 7.222 15.079 1.00 76.81 126 VAL A C 1
ATOM 1021 O O . VAL A 1 126 ? 0.744 6.701 15.648 1.00 76.81 126 VAL A O 1
ATOM 1024 N N . VAL A 1 127 ? 2.943 6.760 15.209 1.00 76.88 127 VAL A N 1
ATOM 1025 C CA . VAL A 1 127 ? 3.328 5.605 16.028 1.00 76.88 127 VAL A CA 1
ATOM 1026 C C . VAL A 1 127 ? 4.529 5.989 16.888 1.00 76.88 127 VAL A C 1
ATOM 1028 O O . VAL A 1 127 ? 5.353 6.806 16.477 1.00 76.88 127 VAL A O 1
ATOM 1031 N N . SER A 1 128 ? 4.617 5.441 18.102 1.00 70.62 128 SER A N 1
ATOM 1032 C CA . SER A 1 128 ? 5.812 5.600 18.928 1.00 70.62 128 SER A CA 1
ATOM 1033 C C . SER A 1 128 ? 6.971 4.798 18.353 1.00 70.62 128 SER A C 1
ATOM 1035 O O . SER A 1 128 ? 6.783 3.620 18.0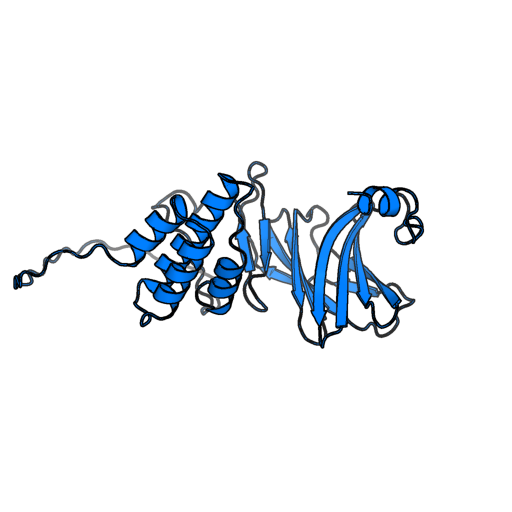58 1.00 70.62 128 SER A O 1
ATOM 1037 N N . ASP A 1 129 ? 8.161 5.392 18.336 1.00 64.94 129 ASP A N 1
ATOM 1038 C CA . ASP A 1 129 ? 9.429 4.699 18.103 1.00 64.94 129 ASP A CA 1
ATOM 1039 C C . ASP A 1 129 ? 9.687 3.698 19.248 1.00 64.94 129 ASP A C 1
ATOM 1041 O O . ASP A 1 129 ? 10.313 4.005 20.265 1.00 64.94 129 ASP A O 1
ATOM 1045 N N . ASN A 1 130 ? 9.075 2.515 19.168 1.00 56.38 130 ASN A N 1
ATOM 1046 C CA . ASN A 1 130 ? 9.488 1.374 19.963 1.00 56.38 130 ASN A CA 1
ATOM 1047 C C . ASN A 1 130 ? 9.571 0.129 19.089 1.00 56.38 130 ASN A C 1
ATOM 1049 O O . ASN A 1 130 ? 8.657 -0.253 18.367 1.00 56.38 130 ASN A O 1
ATOM 1053 N N . THR A 1 131 ? 10.725 -0.506 19.185 1.00 53.66 131 THR A N 1
ATOM 1054 C CA . THR A 1 131 ? 11.208 -1.581 18.323 1.00 53.66 131 THR A CA 1
ATOM 1055 C C . THR A 1 131 ? 10.585 -2.946 18.627 1.00 53.66 131 THR A C 1
ATOM 1057 O O . THR A 1 131 ? 11.043 -3.958 18.101 1.00 53.66 131 THR A O 1
ATOM 1060 N N . GLN A 1 132 ? 9.574 -3.013 19.502 1.00 52.72 132 GLN A N 1
ATOM 1061 C CA . GLN A 1 132 ? 9.075 -4.279 20.054 1.00 52.72 132 GLN A CA 1
ATOM 1062 C C . GLN A 1 132 ? 7.743 -4.755 19.473 1.00 52.72 132 GLN A C 1
ATOM 1064 O O . GLN A 1 132 ? 7.457 -5.948 19.563 1.00 52.72 132 GLN A O 1
ATOM 1069 N N . ASN A 1 133 ? 6.961 -3.879 18.837 1.00 59.66 133 ASN A N 1
ATOM 1070 C CA . ASN A 1 133 ? 5.681 -4.247 18.236 1.00 59.66 133 ASN A CA 1
ATOM 1071 C C . ASN A 1 133 ? 5.699 -3.988 16.730 1.00 59.66 133 ASN A C 1
ATOM 1073 O O . ASN A 1 133 ? 6.044 -2.897 16.292 1.00 59.66 133 ASN A O 1
ATOM 1077 N N . GLY A 1 134 ? 5.302 -4.993 15.944 1.00 67.44 134 GLY A N 1
ATOM 1078 C CA . GLY A 1 134 ? 5.179 -4.850 14.496 1.00 67.44 134 GLY A CA 1
ATOM 1079 C C . GLY A 1 134 ? 4.234 -3.704 14.143 1.00 67.44 134 GLY A C 1
ATOM 1080 O O . GLY A 1 134 ? 3.128 -3.622 14.685 1.00 67.44 134 GLY A O 1
ATOM 1081 N N . VAL A 1 135 ? 4.682 -2.832 13.244 1.00 77.75 135 VAL A N 1
ATOM 1082 C CA . VAL A 1 135 ? 3.907 -1.689 12.773 1.00 77.75 135 VAL A CA 1
ATOM 1083 C C . VAL A 1 135 ? 3.344 -2.001 11.392 1.00 77.75 135 VAL A C 1
ATOM 1085 O O . VAL A 1 135 ? 4.016 -2.611 10.561 1.00 77.75 135 VAL A O 1
ATOM 1088 N N . ALA A 1 136 ? 2.090 -1.634 11.146 1.00 83.12 136 ALA A N 1
ATOM 1089 C CA . ALA A 1 136 ? 1.438 -1.870 9.865 1.00 83.12 136 ALA A CA 1
ATOM 1090 C C . ALA A 1 136 ? 0.668 -0.637 9.406 1.00 83.12 136 ALA A C 1
ATOM 1092 O O . ALA A 1 136 ? -0.011 0.029 10.188 1.00 83.12 136 ALA A O 1
ATOM 1093 N N . LEU A 1 137 ? 0.747 -0.374 8.107 1.00 86.00 137 LEU A N 1
ATOM 1094 C CA . LEU A 1 137 ? 0.043 0.705 7.432 1.00 86.00 137 LEU A CA 1
ATOM 1095 C C . LEU A 1 137 ? -0.830 0.111 6.324 1.00 86.00 137 LEU A C 1
ATOM 1097 O O . LEU A 1 137 ? -0.336 -0.644 5.486 1.00 86.00 137 LEU A O 1
ATOM 1101 N N . THR A 1 138 ? -2.109 0.482 6.278 1.00 86.81 138 THR A N 1
ATOM 1102 C CA . THR A 1 138 ? -3.008 0.104 5.180 1.00 86.81 138 THR A CA 1
ATOM 1103 C C . THR A 1 138 ? -3.853 1.283 4.720 1.00 86.81 138 THR A C 1
ATOM 1105 O O . THR A 1 138 ? -4.311 2.090 5.523 1.00 86.81 138 THR A O 1
ATOM 1108 N N . ALA A 1 139 ? -4.074 1.376 3.410 1.00 83.81 139 ALA A N 1
ATOM 1109 C CA . ALA A 1 139 ? -4.993 2.352 2.836 1.00 83.81 139 ALA A CA 1
ATOM 1110 C C . ALA A 1 139 ? -6.406 1.771 2.904 1.00 83.81 139 ALA A C 1
ATOM 1112 O O . ALA A 1 139 ? -6.618 0.639 2.457 1.00 83.81 139 ALA A O 1
ATOM 1113 N N . LEU A 1 140 ? -7.339 2.529 3.475 1.00 80.00 140 LEU A N 1
ATOM 1114 C CA . LEU A 1 140 ? -8.753 2.165 3.543 1.00 80.00 140 LEU A CA 1
ATOM 1115 C C . LEU A 1 140 ? -9.466 2.626 2.271 1.00 80.00 140 LEU A C 1
ATOM 1117 O O . LEU A 1 140 ? -10.173 1.844 1.635 1.00 80.00 140 LEU A O 1
ATOM 1121 N N . ASP A 1 141 ? -9.193 3.861 1.853 1.00 80.19 141 ASP A N 1
ATOM 1122 C CA . ASP A 1 141 ? -9.652 4.432 0.590 1.00 80.19 141 ASP A CA 1
ATOM 1123 C C . ASP A 1 141 ? -8.645 5.477 0.060 1.00 80.19 141 ASP A C 1
ATOM 1125 O O . ASP A 1 141 ? -7.434 5.287 0.192 1.00 80.19 141 ASP A O 1
ATOM 1129 N N . GLN A 1 142 ? -9.121 6.503 -0.650 1.00 75.06 142 GLN A N 1
ATOM 1130 C CA . GLN A 1 142 ? -8.271 7.551 -1.218 1.00 75.06 142 GLN A CA 1
ATOM 1131 C C . GLN A 1 142 ? -7.788 8.555 -0.169 1.00 75.06 142 GLN A C 1
ATOM 1133 O O . GLN A 1 142 ? -6.681 9.064 -0.316 1.00 75.06 142 GLN A O 1
ATOM 1138 N N . ASP A 1 143 ? -8.573 8.773 0.883 1.00 77.44 143 ASP A N 1
ATOM 1139 C CA . ASP A 1 143 ? -8.357 9.828 1.872 1.00 77.44 143 ASP A CA 1
ATOM 1140 C C . ASP A 1 143 ? -8.041 9.259 3.267 1.00 77.44 143 ASP A C 1
ATOM 1142 O O . ASP A 1 143 ? -7.496 9.957 4.121 1.00 77.44 143 ASP A O 1
ATOM 1146 N N . HIS A 1 144 ? -8.326 7.973 3.498 1.00 78.12 144 HIS A N 1
ATOM 1147 C CA . HIS A 1 144 ? -8.203 7.346 4.811 1.00 78.12 144 HIS A CA 1
ATOM 1148 C C . HIS A 1 144 ? -7.162 6.222 4.837 1.00 78.12 144 HIS A C 1
ATOM 1150 O O . HIS A 1 144 ? -7.097 5.349 3.961 1.00 78.12 144 HIS A O 1
ATOM 1156 N N . VAL A 1 145 ? -6.373 6.199 5.913 1.00 81.50 145 VAL A N 1
ATOM 1157 C CA . VAL A 1 145 ? -5.385 5.156 6.210 1.00 81.50 145 VAL A CA 1
ATOM 1158 C C . VAL A 1 145 ? -5.570 4.644 7.635 1.00 81.50 145 VAL A C 1
ATOM 1160 O O . VAL A 1 145 ? -5.852 5.412 8.551 1.00 81.50 145 VAL A O 1
ATOM 1163 N N . ALA A 1 146 ? -5.382 3.342 7.830 1.00 82.12 146 ALA A N 1
ATOM 1164 C CA . ALA A 1 146 ? -5.310 2.731 9.149 1.00 82.12 146 ALA A CA 1
ATOM 1165 C C . ALA A 1 146 ? -3.860 2.396 9.487 1.00 82.12 146 ALA A C 1
ATOM 1167 O O . ALA A 1 146 ? -3.111 1.868 8.658 1.00 82.12 146 ALA A O 1
ATOM 1168 N N . VAL A 1 147 ? -3.493 2.693 10.730 1.00 83.19 147 VAL A N 1
ATOM 1169 C CA . VAL A 1 147 ? -2.144 2.508 11.256 1.00 83.19 147 VAL A CA 1
ATOM 1170 C C . VAL A 1 147 ? -2.245 1.684 12.524 1.00 83.19 147 VAL A C 1
ATOM 1172 O O . VAL A 1 147 ? -2.940 2.060 13.467 1.00 83.19 147 VAL A O 1
ATOM 1175 N N . LEU A 1 148 ? -1.566 0.546 12.531 1.00 82.00 148 LEU A N 1
ATOM 1176 C CA . LEU A 1 148 ? -1.420 -0.298 13.704 1.00 82.00 148 LEU A CA 1
ATOM 1177 C C . LEU A 1 148 ? -0.003 -0.125 14.224 1.00 82.00 148 LEU A C 1
ATOM 1179 O O . LEU A 1 148 ? 0.944 -0.410 13.501 1.00 82.00 148 LEU A O 1
ATOM 1183 N N . GLY A 1 149 ? 0.135 0.294 15.473 1.00 76.81 149 GLY A N 1
ATOM 1184 C CA . GLY A 1 149 ? 1.424 0.455 16.123 1.00 76.81 149 GLY A CA 1
ATOM 1185 C C . GLY A 1 149 ? 1.259 0.795 17.594 1.00 76.81 149 GLY A C 1
ATOM 1186 O O . GLY A 1 149 ? 0.142 0.998 18.077 1.00 76.81 149 GLY A O 1
ATOM 1187 N N . SER A 1 150 ? 2.373 0.847 18.322 1.00 75.75 150 SER A N 1
ATOM 1188 C CA . SER A 1 150 ? 2.332 1.302 19.706 1.00 75.75 150 SER A CA 1
ATOM 1189 C C . SER A 1 150 ? 1.937 2.785 19.749 1.00 75.75 150 SER A C 1
ATOM 1191 O O . SER A 1 150 ? 2.596 3.608 19.107 1.00 75.75 150 SER A O 1
ATOM 1193 N N . PRO A 1 151 ? 0.876 3.153 20.487 1.00 63.25 151 PRO A N 1
ATOM 1194 C CA . PRO A 1 151 ? 0.473 4.543 20.598 1.00 63.25 151 PRO A CA 1
ATOM 1195 C C . PRO A 1 151 ? 1.577 5.353 21.279 1.00 63.25 151 PRO A C 1
ATOM 1197 O O . PRO A 1 151 ? 2.257 4.870 22.189 1.00 63.25 151 PRO A O 1
ATOM 1200 N N . LEU A 1 152 ? 1.737 6.604 20.846 1.00 64.12 152 LEU A N 1
ATOM 1201 C CA . LEU A 1 152 ? 2.623 7.554 21.504 1.00 64.12 152 LEU A CA 1
ATOM 1202 C C . LEU A 1 152 ? 2.195 7.670 22.970 1.00 64.12 152 LEU A C 1
ATOM 1204 O O . LEU A 1 152 ? 1.046 8.009 23.257 1.00 64.12 152 LEU A O 1
ATOM 1208 N N . ALA A 1 153 ? 3.089 7.332 23.903 1.00 54.97 153 ALA A N 1
ATOM 1209 C CA . ALA A 1 153 ? 2.781 7.430 25.320 1.00 54.97 153 ALA A CA 1
ATOM 1210 C C . ALA A 1 153 ? 2.442 8.890 25.640 1.00 54.97 153 ALA A C 1
ATOM 1212 O O . ALA A 1 153 ? 3.319 9.755 25.624 1.00 54.97 153 ALA A O 1
ATOM 1213 N N . ALA A 1 154 ? 1.167 9.164 25.930 1.00 47.94 154 ALA A N 1
ATOM 1214 C CA . ALA A 1 154 ? 0.771 10.431 26.516 1.00 47.94 154 ALA A CA 1
ATOM 1215 C C . ALA A 1 154 ? 1.620 10.629 27.777 1.00 47.94 154 ALA A C 1
ATOM 1217 O O . ALA A 1 154 ? 1.710 9.733 28.625 1.00 47.94 154 ALA A O 1
ATOM 1218 N N . SER A 1 155 ? 2.301 11.774 27.861 1.00 34.81 155 SER A N 1
ATOM 1219 C CA . SER A 1 155 ? 3.117 12.155 29.012 1.00 34.81 155 SER A CA 1
ATOM 1220 C C . SER A 1 155 ? 2.379 11.801 30.303 1.00 34.81 155 SER A C 1
ATOM 1222 O O . SER A 1 155 ? 1.230 12.206 30.473 1.00 34.81 155 SER A O 1
ATOM 1224 N N . LYS A 1 156 ? 3.025 11.004 31.163 1.00 39.34 156 LYS A N 1
ATOM 1225 C CA . LYS A 1 156 ? 2.446 10.383 32.362 1.00 39.34 156 LYS A CA 1
ATOM 1226 C C . LYS A 1 156 ? 1.402 11.265 33.056 1.00 39.34 156 LYS A C 1
ATOM 1228 O O . LYS A 1 156 ? 1.747 12.238 33.717 1.00 39.34 156 LYS A O 1
ATOM 1233 N N . GLY A 1 157 ? 0.147 10.837 32.972 1.00 35.25 157 GLY A N 1
ATOM 1234 C CA . GLY A 1 157 ? -0.945 11.353 33.784 1.00 35.25 157 GLY A CA 1
ATOM 1235 C C . GLY A 1 157 ? -2.259 11.388 33.019 1.00 35.25 157 GLY A C 1
ATOM 1236 O O . GLY A 1 157 ? -2.464 12.278 32.204 1.00 35.25 157 GLY A O 1
ATOM 1237 N N . THR A 1 158 ? -3.177 10.496 33.401 1.00 34.56 158 THR A N 1
ATOM 1238 C CA . THR A 1 158 ? -4.616 10.473 33.056 1.00 34.56 158 THR A CA 1
ATOM 1239 C C . THR A 1 158 ? -5.007 9.505 31.930 1.00 34.56 158 THR A C 1
ATOM 1241 O O . THR A 1 158 ? -4.646 9.684 30.779 1.00 34.56 158 THR A O 1
ATOM 1244 N N . HIS A 1 159 ? -5.752 8.470 32.342 1.00 29.84 159 HIS A N 1
ATOM 1245 C CA . HIS A 1 159 ? -6.636 7.549 31.610 1.00 29.84 159 HIS A CA 1
ATOM 1246 C C . HIS A 1 159 ? -6.404 7.314 30.105 1.00 29.84 159 HIS A C 1
ATOM 1248 O O . HIS A 1 159 ? -6.616 8.187 29.273 1.00 29.84 159 HIS A O 1
ATOM 1254 N N . VAL A 1 160 ? -6.110 6.049 29.774 1.00 35.66 160 VAL A N 1
ATOM 1255 C CA . VAL A 1 160 ? -6.121 5.496 28.412 1.00 35.66 160 VAL A CA 1
ATOM 1256 C C . VAL A 1 160 ? -7.505 5.702 27.791 1.00 35.66 160 VAL A C 1
ATOM 1258 O O . VAL A 1 160 ? -8.465 5.015 28.138 1.00 35.66 160 VAL A O 1
ATOM 1261 N N . VAL A 1 161 ? -7.588 6.659 26.873 1.00 28.86 161 VAL A N 1
ATOM 1262 C CA . VAL A 1 161 ? -8.680 6.823 25.913 1.00 28.86 161 VAL A CA 1
ATOM 1263 C C . VAL A 1 161 ? -8.053 6.615 24.533 1.00 28.86 161 VAL A C 1
ATOM 1265 O O . VAL A 1 161 ? -7.002 7.202 24.272 1.00 28.86 161 VAL A O 1
ATOM 1268 N N . PRO A 1 162 ? -8.624 5.777 23.650 1.00 34.06 162 PRO A N 1
ATOM 1269 C CA . PRO A 1 162 ? -8.147 5.684 22.276 1.00 34.06 162 PRO A CA 1
ATOM 1270 C C . PRO A 1 162 ? -8.273 7.062 21.614 1.00 34.06 162 PRO A C 1
ATOM 1272 O O . PRO A 1 162 ? -9.350 7.658 21.596 1.00 34.06 162 PRO A O 1
ATOM 1275 N N . HIS A 1 163 ? -7.159 7.590 21.110 1.00 39.47 163 HIS A N 1
ATOM 1276 C CA . HIS A 1 163 ? -7.133 8.874 20.420 1.00 39.47 163 HIS A CA 1
ATOM 1277 C C . HIS A 1 163 ? -7.809 8.736 19.051 1.00 39.47 163 HIS A C 1
ATOM 1279 O O . HIS A 1 163 ? -7.195 8.294 18.086 1.00 39.47 163 HIS A O 1
ATOM 1285 N N . PHE A 1 164 ? -9.078 9.134 18.965 1.00 33.75 164 PHE A N 1
ATOM 1286 C CA . PHE A 1 164 ? -9.680 9.544 17.699 1.00 33.75 164 PHE A CA 1
ATOM 1287 C C . PHE A 1 164 ? -9.120 10.929 17.353 1.00 33.75 164 PHE A C 1
ATOM 1289 O O . PHE A 1 164 ? -9.391 11.906 18.054 1.00 33.75 164 PHE A O 1
ATOM 1296 N N . VAL A 1 165 ? -8.298 11.015 16.307 1.00 39.66 165 VAL A N 1
ATOM 1297 C CA . VAL A 1 165 ? -7.833 12.297 15.764 1.00 39.66 165 VAL A CA 1
ATOM 1298 C C . VAL A 1 165 ? -8.977 12.882 14.937 1.00 39.66 165 VAL A C 1
ATOM 1300 O O . VAL A 1 165 ? -9.348 12.333 13.906 1.00 39.66 165 VAL A O 1
ATOM 1303 N N . ASN A 1 166 ? -9.577 13.967 15.428 1.00 31.45 166 ASN A N 1
ATOM 1304 C CA . ASN A 1 166 ? -10.573 14.746 14.697 1.00 31.45 166 ASN A CA 1
ATOM 1305 C C . ASN A 1 166 ? -9.854 15.725 13.748 1.00 31.45 166 ASN A C 1
ATOM 1307 O O . ASN A 1 166 ? -9.044 16.535 14.202 1.00 31.45 166 ASN A O 1
ATOM 1311 N N . TRP A 1 167 ? -10.147 15.639 12.448 1.00 38.78 167 TRP A N 1
ATOM 1312 C CA . TRP A 1 167 ? -9.417 16.297 11.357 1.00 38.78 167 TRP A CA 1
ATOM 1313 C C . TRP A 1 167 ? -9.815 17.757 11.061 1.00 38.78 167 TRP A C 1
ATOM 1315 O O . TRP A 1 167 ? -9.245 18.361 10.157 1.00 38.78 167 TRP A O 1
ATOM 1325 N N . GLU A 1 168 ? -10.725 18.378 11.820 1.00 29.83 168 GLU A N 1
ATOM 1326 C CA . GLU A 1 168 ? -11.240 19.725 11.487 1.00 29.83 168 GLU A CA 1
ATOM 1327 C C . GLU A 1 168 ? -10.594 20.927 12.214 1.00 29.83 168 GLU A C 1
ATOM 1329 O O . GLU A 1 168 ? -11.126 22.035 12.155 1.00 29.83 168 GLU A O 1
ATOM 1334 N N . THR A 1 169 ? -9.432 20.796 12.864 1.00 30.22 169 THR A N 1
ATOM 1335 C CA . THR A 1 169 ? -8.752 21.975 13.454 1.00 30.22 169 THR A CA 1
ATOM 1336 C C . THR A 1 169 ? -7.299 22.126 13.009 1.00 30.22 169 THR A C 1
ATOM 1338 O O . THR A 1 169 ? -6.502 21.219 13.254 1.00 30.22 169 THR A O 1
ATOM 1341 N N . PRO A 1 170 ? -6.897 23.283 12.442 1.00 29.67 170 PRO A N 1
ATOM 1342 C CA . PRO A 1 170 ? -5.491 23.582 12.216 1.00 29.67 170 PRO A CA 1
ATOM 1343 C C . PRO A 1 170 ? -4.847 23.912 13.570 1.00 29.67 170 PRO A C 1
ATOM 1345 O O . PRO A 1 170 ? -5.097 24.972 14.145 1.00 29.67 170 PRO A O 1
ATOM 1348 N N . GLN A 1 171 ? -4.036 23.006 14.122 1.00 38.19 171 GLN A N 1
ATOM 1349 C CA . GLN A 1 171 ? -3.308 23.281 15.365 1.00 38.19 171 GLN A CA 1
ATOM 1350 C C . GLN A 1 171 ? -2.061 24.126 15.085 1.00 38.19 171 GLN A C 1
ATOM 1352 O O . GLN A 1 171 ? -0.998 23.623 14.728 1.00 38.19 171 GLN A O 1
ATOM 1357 N N . GLY A 1 172 ? -2.224 25.439 15.259 1.00 31.56 172 GLY A N 1
ATOM 1358 C CA . GLY A 1 172 ? -1.144 26.401 15.466 1.00 31.56 172 GLY A CA 1
ATOM 1359 C C . GLY A 1 172 ? -0.733 26.502 16.943 1.00 31.56 172 GLY A C 1
ATOM 1360 O O . GLY A 1 172 ? -1.503 26.194 17.849 1.00 31.56 172 GLY A O 1
ATOM 1361 N N . CYS A 1 173 ? 0.512 26.927 17.158 1.00 27.78 173 CYS A N 1
ATOM 1362 C CA . CYS A 1 173 ? 1.245 27.025 18.423 1.00 27.78 173 CYS A CA 1
ATOM 1363 C C . CYS A 1 173 ? 0.541 27.732 19.607 1.00 27.78 173 CYS A C 1
ATOM 1365 O O . CYS A 1 173 ? 0.107 28.870 19.475 1.00 27.78 173 CYS A O 1
ATOM 1367 N N . GLY A 1 174 ? 0.689 27.145 20.807 1.00 28.39 174 GLY A N 1
ATOM 1368 C CA . GLY A 1 174 ? 1.306 27.822 21.964 1.00 28.39 174 GLY A CA 1
ATOM 1369 C C . GLY A 1 174 ? 0.431 28.444 23.072 1.00 28.39 174 GLY A C 1
ATOM 1370 O O . GLY A 1 174 ? -0.199 29.470 22.868 1.00 28.39 174 GLY A O 1
ATOM 1371 N N . LEU A 1 175 ? 0.630 27.910 24.293 1.00 27.81 175 LEU A N 1
ATOM 1372 C CA . LEU A 1 175 ? 0.608 28.561 25.627 1.00 27.81 175 LEU A CA 1
ATOM 1373 C C . LEU A 1 175 ? -0.734 28.816 26.362 1.00 27.81 175 LEU A C 1
ATOM 1375 O O . LEU A 1 175 ? -1.375 29.842 26.189 1.00 27.81 175 LEU A O 1
ATOM 1379 N N . GLY A 1 176 ? -0.983 27.984 27.388 1.00 24.61 176 GLY A N 1
ATOM 1380 C CA . GLY A 1 176 ? -1.022 28.458 28.785 1.00 24.61 176 GLY A CA 1
ATOM 1381 C C . GLY A 1 176 ? -2.373 28.643 29.509 1.00 24.61 176 GLY A C 1
ATOM 1382 O O . GLY A 1 176 ? -3.231 29.385 29.059 1.00 24.61 176 GLY A O 1
ATOM 1383 N N . PHE A 1 177 ? -2.410 28.092 30.737 1.00 25.05 177 PHE A N 1
ATOM 1384 C CA . PHE A 1 177 ? -3.168 28.485 31.953 1.00 25.05 177 PHE A CA 1
ATOM 1385 C C . PHE A 1 177 ? -4.384 27.655 32.447 1.00 25.05 177 PHE A C 1
ATOM 1387 O O . PHE A 1 177 ? -5.512 27.812 32.010 1.00 25.05 177 PHE A O 1
ATOM 1394 N N . GLN A 1 178 ? -4.074 26.832 33.466 1.00 27.47 178 GLN A N 1
ATOM 1395 C CA . GLN A 1 178 ? -4.649 26.693 34.826 1.00 27.47 178 GLN A CA 1
ATOM 1396 C C . GLN A 1 178 ? -6.162 26.480 35.096 1.00 27.47 178 GLN A C 1
ATOM 1398 O O . GLN A 1 178 ? -6.991 27.346 34.862 1.00 27.47 178 GLN A O 1
ATOM 1403 N N . ASN A 1 179 ? -6.412 25.357 35.797 1.00 26.25 179 ASN A N 1
ATOM 1404 C CA . ASN A 1 179 ? -7.251 25.110 36.992 1.00 26.25 179 ASN A CA 1
ATOM 1405 C C . ASN A 1 179 ? -8.694 25.657 37.096 1.00 26.25 179 ASN A C 1
ATOM 1407 O O . ASN A 1 179 ? -8.909 26.860 37.171 1.00 26.25 179 ASN A O 1
ATOM 1411 N N . SER A 1 180 ? -9.660 24.765 37.379 1.00 26.80 180 SER A N 1
ATOM 1412 C CA . SER A 1 180 ? -10.532 24.848 38.579 1.00 26.80 180 SER A CA 1
ATOM 1413 C C . SER A 1 180 ? -11.489 23.648 38.718 1.00 26.80 180 SER A C 1
ATOM 1415 O O . SER A 1 180 ? -11.872 23.001 37.746 1.00 26.80 180 SER A O 1
ATOM 1417 N N . GLU A 1 181 ? -11.811 23.334 39.974 1.00 26.30 181 GLU A N 1
ATOM 1418 C CA . GLU A 1 181 ? -12.594 22.199 40.470 1.00 26.30 181 GLU A CA 1
ATOM 1419 C C . GLU A 1 181 ? -14.131 22.309 40.321 1.00 26.30 181 GLU A C 1
ATOM 1421 O O . GLU A 1 181 ? -14.703 23.391 40.279 1.00 26.30 181 GLU A O 1
ATOM 1426 N N . GLN A 1 182 ? -14.767 21.129 40.427 1.00 28.81 182 GLN A N 1
ATOM 1427 C CA . GLN A 1 182 ? -16.093 20.809 40.994 1.00 28.81 182 GLN A CA 1
ATOM 1428 C C . GLN A 1 182 ? -17.383 21.430 40.416 1.00 28.81 182 GLN A C 1
ATOM 1430 O O . GLN A 1 182 ? -17.722 22.582 40.658 1.00 28.81 182 GLN A O 1
ATOM 1435 N N . SER A 1 183 ? -18.284 20.549 39.947 1.00 25.33 183 SER A N 1
ATOM 1436 C CA . SER A 1 183 ? -19.681 20.581 40.420 1.00 25.33 183 SER A CA 1
ATOM 1437 C C . SER A 1 183 ? -20.430 19.259 40.198 1.00 25.33 183 SER A C 1
ATOM 1439 O O . SER A 1 183 ? -20.642 18.816 39.072 1.00 25.33 183 SER A O 1
ATOM 1441 N N . ARG A 1 184 ? -20.876 18.635 41.297 1.00 38.53 184 ARG A N 1
ATOM 1442 C CA . ARG A 1 184 ? -21.867 17.546 41.322 1.00 38.53 184 ARG A CA 1
ATOM 1443 C C . ARG A 1 184 ? -23.270 18.147 41.240 1.00 38.53 184 ARG A C 1
ATOM 1445 O O . ARG A 1 184 ? -23.637 18.874 42.161 1.00 38.53 184 ARG A O 1
ATOM 1452 N N . ARG A 1 185 ? -24.106 17.756 40.267 1.00 30.50 185 ARG A N 1
ATOM 1453 C CA . ARG A 1 185 ? -25.575 17.825 40.417 1.00 30.50 185 ARG A CA 1
ATOM 1454 C C . ARG A 1 185 ? -26.292 16.626 39.797 1.00 30.50 185 ARG A C 1
ATOM 1456 O O . ARG A 1 185 ? -26.105 16.272 38.641 1.00 30.50 185 ARG A O 1
ATOM 1463 N N . ILE A 1 186 ? -27.120 16.031 40.647 1.00 34.38 186 ILE A N 1
ATOM 1464 C CA . ILE A 1 186 ? -28.021 14.898 40.446 1.00 34.38 186 ILE A CA 1
ATOM 1465 C C . ILE A 1 186 ? -29.284 15.396 39.732 1.00 34.38 186 ILE A C 1
ATOM 1467 O O . ILE A 1 186 ? -29.895 16.361 40.189 1.00 34.38 186 ILE A O 1
ATOM 1471 N N . LEU A 1 187 ? -29.726 14.707 38.676 1.00 31.22 187 LEU A N 1
ATOM 1472 C CA . LEU A 1 187 ? -31.036 14.920 38.050 1.00 31.22 187 LEU A CA 1
ATOM 1473 C C . LEU A 1 187 ? -31.799 13.591 37.988 1.00 31.22 187 LEU A C 1
ATOM 1475 O O . LEU A 1 187 ? -31.502 12.700 37.197 1.00 31.22 187 LEU A O 1
ATOM 1479 N N . ARG A 1 188 ? -32.782 13.463 38.886 1.00 31.52 188 ARG A N 1
ATOM 1480 C CA . ARG A 1 188 ? -33.763 12.372 38.941 1.00 31.52 188 ARG A CA 1
ATOM 1481 C C . ARG A 1 188 ? -34.700 12.477 37.732 1.00 31.52 188 ARG A C 1
ATOM 1483 O O . ARG A 1 188 ? -35.388 13.487 37.598 1.00 31.52 188 ARG A O 1
ATOM 1490 N N . ARG A 1 189 ? -34.812 11.426 36.911 1.00 32.09 189 ARG A N 1
ATOM 1491 C CA . ARG A 1 189 ? -35.891 11.287 35.916 1.00 32.09 189 ARG A CA 1
ATOM 1492 C C . ARG A 1 189 ? -36.653 9.979 36.142 1.00 32.09 189 ARG A C 1
ATOM 1494 O O . ARG A 1 189 ? -36.053 8.923 36.306 1.00 32.09 189 ARG A O 1
ATOM 1501 N N . ARG A 1 190 ? -37.983 10.104 36.218 1.00 30.98 190 ARG A N 1
ATOM 1502 C CA . ARG A 1 190 ? -38.982 9.051 36.477 1.00 30.98 190 ARG A CA 1
ATOM 1503 C C . ARG A 1 190 ? -38.853 7.867 35.510 1.00 30.98 190 ARG A C 1
ATOM 1505 O O . ARG A 1 190 ? -38.838 8.068 34.300 1.00 30.98 190 ARG A O 1
ATOM 1512 N N . LYS A 1 191 ? -38.877 6.657 36.076 1.00 31.17 191 LYS A N 1
ATOM 1513 C CA . LYS A 1 191 ? -39.121 5.375 35.402 1.00 31.17 191 LYS A CA 1
ATOM 1514 C C . LYS A 1 191 ? -40.609 5.296 35.026 1.00 31.17 191 LYS A C 1
ATOM 1516 O O . LYS A 1 191 ? -41.456 5.380 35.911 1.00 31.17 191 LYS A O 1
ATOM 1521 N N . ILE A 1 192 ? -40.914 5.158 33.738 1.00 31.64 192 ILE A N 1
ATOM 1522 C CA . ILE A 1 192 ? -42.190 4.613 33.258 1.00 31.64 192 ILE A CA 1
ATOM 1523 C C . ILE A 1 192 ? -41.849 3.234 32.706 1.00 31.64 192 ILE A C 1
ATOM 1525 O O . ILE A 1 192 ? -41.029 3.099 31.803 1.00 31.64 192 ILE A O 1
ATOM 1529 N N . GLU A 1 193 ? -42.416 2.221 33.343 1.00 28.38 193 GLU A N 1
ATOM 1530 C CA . GLU A 1 193 ? -42.224 0.806 33.070 1.00 28.38 193 GLU A CA 1
ATOM 1531 C C . GLU A 1 193 ? -43.359 0.351 32.151 1.00 28.38 193 GLU A C 1
ATOM 1533 O O . GLU A 1 193 ? -44.519 0.334 32.555 1.00 28.38 193 GLU A O 1
ATOM 1538 N N . VAL A 1 194 ? -43.027 0.034 30.899 1.00 27.48 194 VAL A N 1
ATOM 1539 C CA . VAL A 1 194 ? -43.886 -0.737 29.994 1.00 27.48 194 VAL A CA 1
ATOM 1540 C C . VAL A 1 194 ? -43.133 -2.025 29.706 1.00 27.48 194 VAL A C 1
ATOM 1542 O O . VAL A 1 194 ? -42.025 -2.004 29.172 1.00 27.48 194 VAL A O 1
ATOM 1545 N N . SER A 1 195 ? -43.710 -3.142 30.142 1.00 32.75 195 SER A N 1
ATOM 1546 C CA . SER A 1 195 ? -43.154 -4.476 29.970 1.00 32.75 195 SER A CA 1
ATOM 1547 C C . SER A 1 195 ? -43.219 -4.900 28.504 1.00 32.75 195 SER A C 1
ATOM 1549 O O . SER A 1 195 ? -44.300 -5.182 27.991 1.00 32.75 195 SER A O 1
ATOM 1551 N N . LEU A 1 196 ? -42.065 -5.013 27.857 1.00 34.75 196 LEU A N 1
ATOM 1552 C CA . LEU A 1 196 ? -41.855 -5.880 26.701 1.00 34.75 196 LEU A CA 1
ATOM 1553 C C . LEU A 1 196 ? -40.527 -6.599 26.944 1.00 34.75 196 LEU A C 1
ATOM 1555 O O . LEU A 1 196 ? -39.569 -5.991 27.420 1.00 34.75 196 LEU A O 1
ATOM 1559 N N . GLN A 1 197 ? -40.516 -7.914 26.740 1.00 30.34 197 GLN A N 1
ATOM 1560 C CA . GLN A 1 197 ? -39.362 -8.765 27.017 1.00 30.34 197 GLN A CA 1
ATOM 1561 C C . GLN A 1 197 ? -38.089 -8.248 26.325 1.00 30.34 197 GLN A C 1
ATOM 1563 O O . GLN A 1 197 ? -38.186 -7.695 25.230 1.00 30.34 197 GLN A O 1
ATOM 1568 N N . PRO A 1 198 ? -36.896 -8.429 26.922 1.00 35.66 198 PRO A N 1
ATOM 1569 C CA . PRO A 1 198 ? -35.664 -8.007 26.280 1.00 35.66 198 PRO A CA 1
ATOM 1570 C C . PRO A 1 198 ? -35.332 -8.975 25.139 1.00 35.66 198 PRO A C 1
ATOM 1572 O O . PRO A 1 198 ? -34.706 -10.012 25.356 1.00 35.66 198 PRO A O 1
ATOM 1575 N N . GLU A 1 199 ? -35.742 -8.637 23.915 1.00 43.66 199 GLU A N 1
ATOM 1576 C CA . GLU A 1 199 ? -35.079 -9.168 22.726 1.00 43.66 199 GLU A CA 1
ATOM 1577 C C . GLU A 1 199 ? -33.598 -8.784 22.809 1.00 43.66 199 GLU A C 1
ATOM 1579 O O . GLU A 1 199 ? -33.236 -7.622 23.019 1.00 43.66 199 GLU A O 1
ATOM 1584 N N . VAL A 1 200 ? -32.725 -9.785 22.704 1.00 53.25 200 VAL A N 1
ATOM 1585 C CA . VAL A 1 200 ? -31.284 -9.563 22.595 1.00 53.25 200 VAL A CA 1
ATOM 1586 C C . VAL A 1 200 ? -31.058 -8.657 21.379 1.00 53.25 200 VAL A C 1
ATOM 1588 O O . VAL A 1 200 ? -31.560 -8.995 20.308 1.00 53.25 200 VAL A O 1
ATOM 1591 N N . PRO A 1 201 ? -30.324 -7.533 21.512 1.00 64.50 201 PRO A N 1
ATOM 1592 C CA . PRO A 1 201 ? -30.060 -6.642 20.392 1.00 64.50 201 PRO A CA 1
ATOM 1593 C C . PRO A 1 201 ? -29.564 -7.442 19.179 1.00 64.50 201 PRO A C 1
ATOM 1595 O O . PRO A 1 201 ? -28.669 -8.275 19.361 1.00 64.50 201 PRO A O 1
ATOM 1598 N N . PRO A 1 202 ? -30.094 -7.204 17.965 1.00 62.78 202 PRO A N 1
ATOM 1599 C CA . PRO A 1 202 ? -29.703 -7.935 16.754 1.00 62.78 202 PRO A CA 1
ATOM 1600 C C . PRO A 1 202 ? -28.181 -7.998 16.541 1.00 62.78 202 PRO A C 1
ATOM 1602 O O . PRO A 1 202 ? -27.649 -8.999 16.069 1.00 62.78 202 PRO A O 1
ATOM 1605 N N . SER A 1 203 ? -27.456 -6.972 16.996 1.00 64.56 203 SER A N 1
ATOM 1606 C CA . SER A 1 203 ? -25.991 -6.908 17.013 1.00 64.56 203 SER A CA 1
ATOM 1607 C C . SER A 1 203 ? -25.321 -7.990 17.870 1.00 64.56 203 SER A C 1
ATOM 1609 O O . SER A 1 203 ? -24.331 -8.591 17.456 1.00 64.56 203 SER A O 1
ATOM 1611 N N . LYS A 1 204 ? -25.871 -8.300 19.050 1.00 68.75 204 LYS A N 1
ATOM 1612 C CA . LYS A 1 204 ? -25.356 -9.363 19.929 1.00 68.75 204 LYS A CA 1
ATOM 1613 C C . LYS A 1 204 ? -25.657 -10.758 19.383 1.00 68.75 204 LYS A C 1
ATOM 1615 O O . LYS A 1 204 ? -24.866 -11.672 19.606 1.00 68.75 204 LYS A O 1
ATOM 1620 N N . GLN A 1 205 ? -26.770 -10.921 18.664 1.00 76.69 205 GLN A N 1
ATOM 1621 C CA . GLN A 1 205 ? -27.058 -12.165 17.948 1.00 76.69 205 GLN A CA 1
ATOM 1622 C C . GLN A 1 205 ? -26.065 -12.368 16.800 1.00 76.69 205 GLN A C 1
ATOM 1624 O O . GLN A 1 205 ? -25.422 -13.417 16.757 1.00 76.69 205 GLN A O 1
ATOM 1629 N N . LEU A 1 206 ? -25.831 -11.340 15.975 1.00 83.75 206 LEU A N 1
ATOM 1630 C CA . LEU A 1 206 ? -24.895 -11.390 14.847 1.00 83.75 206 LEU A CA 1
ATOM 1631 C C . LEU A 1 206 ? -23.476 -11.818 15.264 1.00 83.75 206 LEU A C 1
ATOM 1633 O O . LEU A 1 206 ? -22.890 -12.696 14.634 1.00 83.75 206 LEU A O 1
ATOM 1637 N N . LEU A 1 207 ? -22.937 -11.272 16.358 1.00 82.62 207 LEU A N 1
ATOM 1638 C CA . LEU A 1 207 ? -21.610 -11.665 16.854 1.00 82.62 207 LEU A CA 1
ATOM 1639 C C . LEU A 1 207 ? -21.547 -13.132 17.298 1.00 82.62 207 LEU A C 1
ATOM 1641 O O . LEU A 1 207 ? -20.554 -13.817 17.059 1.00 82.62 207 LEU A O 1
ATOM 1645 N N . SER A 1 208 ? -22.614 -13.641 17.916 1.00 82.31 208 SER A N 1
ATOM 1646 C CA . SER A 1 208 ? -22.673 -15.047 18.327 1.00 82.31 208 SER A CA 1
ATOM 1647 C C . SER A 1 208 ? -22.780 -16.002 17.131 1.00 82.31 208 SER A C 1
ATOM 1649 O O . SER A 1 208 ? -22.130 -17.050 17.126 1.00 82.31 208 SER A O 1
ATOM 1651 N N . THR A 1 209 ? -23.523 -15.595 16.098 1.00 84.06 209 THR A N 1
ATOM 1652 C CA . THR A 1 209 ? -23.640 -16.272 14.802 1.00 84.06 209 THR A CA 1
ATOM 1653 C C . THR A 1 209 ? -22.287 -16.345 14.097 1.00 84.06 209 THR A C 1
ATOM 1655 O O . THR A 1 209 ? -21.870 -17.416 13.653 1.00 84.06 209 THR A O 1
ATOM 1658 N N . ILE A 1 210 ? -21.537 -15.238 14.065 1.00 87.69 210 ILE A N 1
ATOM 1659 C CA . ILE A 1 210 ? -20.214 -15.183 13.427 1.00 87.69 210 ILE A CA 1
ATOM 1660 C C . ILE A 1 210 ? -19.262 -16.224 14.000 1.00 87.69 210 ILE A C 1
ATOM 1662 O O . ILE A 1 210 ? -18.497 -16.797 13.237 1.00 87.69 210 ILE A O 1
ATOM 1666 N N . MET A 1 211 ? -19.326 -16.523 15.296 1.00 83.00 211 MET A N 1
ATOM 1667 C CA . MET A 1 211 ? -18.398 -17.464 15.930 1.00 83.00 211 MET A CA 1
ATOM 1668 C C . MET A 1 211 ? -18.744 -18.940 15.704 1.00 83.00 211 MET A C 1
ATOM 1670 O O . MET A 1 211 ? -17.900 -19.794 15.966 1.00 83.00 211 MET A O 1
ATOM 1674 N N . LYS A 1 212 ? -19.969 -19.267 15.274 1.00 84.44 212 LYS A N 1
ATOM 1675 C CA . LYS A 1 212 ? -20.470 -20.655 15.303 1.00 84.44 212 LYS A CA 1
ATOM 1676 C C . LYS A 1 212 ? -21.069 -21.153 13.992 1.00 84.44 212 LYS A C 1
ATOM 1678 O O . LYS A 1 212 ? -21.067 -22.358 13.764 1.00 84.44 212 LYS A O 1
ATOM 1683 N N . ASP A 1 213 ? -21.568 -20.267 13.135 1.00 88.50 213 ASP A N 1
ATOM 1684 C CA . ASP A 1 213 ? -22.385 -20.671 11.987 1.00 88.50 213 ASP A CA 1
ATOM 1685 C C . ASP A 1 213 ? -21.614 -20.851 10.676 1.00 88.50 213 ASP A C 1
ATOM 1687 O O . ASP A 1 213 ? -20.429 -20.563 10.568 1.00 88.50 213 ASP A O 1
ATOM 1691 N N . SER A 1 214 ? -22.277 -21.355 9.638 1.00 87.94 214 SER A N 1
ATOM 1692 C CA . SER A 1 214 ? -21.678 -21.449 8.299 1.00 87.94 214 SER A CA 1
ATOM 1693 C C . SER A 1 214 ? -21.512 -20.076 7.631 1.00 87.94 214 SER A C 1
ATOM 1695 O O . SER A 1 214 ? -22.294 -19.159 7.883 1.00 87.94 214 SER A O 1
ATOM 1697 N N . GLU A 1 215 ? -20.562 -19.958 6.696 1.00 86.50 215 GLU A N 1
ATOM 1698 C CA . GLU A 1 215 ? -20.357 -18.741 5.886 1.00 86.50 215 GLU A CA 1
ATOM 1699 C C . GLU A 1 215 ? -21.661 -18.247 5.240 1.00 86.50 215 GLU A C 1
ATOM 1701 O O . GLU A 1 215 ? -21.995 -17.069 5.331 1.00 86.50 215 GLU A O 1
ATOM 1706 N N . LYS A 1 216 ? -22.449 -19.159 4.651 1.00 87.31 216 LYS A N 1
ATOM 1707 C CA . LYS A 1 216 ? -23.727 -18.824 4.002 1.00 87.31 216 LYS A CA 1
ATOM 1708 C C . LYS A 1 216 ? -24.736 -18.217 4.972 1.00 87.31 216 LYS A C 1
ATOM 1710 O O . LYS A 1 216 ? -25.488 -17.324 4.593 1.00 87.31 216 LYS A O 1
ATOM 1715 N N . HIS A 1 217 ? -24.779 -18.719 6.204 1.00 87.50 217 HIS A N 1
ATOM 1716 C CA . HIS A 1 217 ? -25.697 -18.213 7.217 1.00 87.50 217 HIS A CA 1
ATOM 1717 C C . HIS A 1 217 ? -25.247 -16.841 7.735 1.00 87.50 217 HIS A C 1
ATOM 1719 O O . HIS A 1 217 ? -26.061 -15.928 7.848 1.00 87.50 217 HIS A O 1
ATOM 1725 N N . ILE A 1 218 ? -23.938 -16.663 7.928 1.00 89.06 218 ILE A N 1
ATOM 1726 C CA . ILE A 1 218 ? -23.341 -15.376 8.300 1.00 89.06 218 ILE A CA 1
ATOM 1727 C C . ILE A 1 218 ? -23.599 -14.322 7.220 1.00 89.06 218 ILE A C 1
ATOM 1729 O O . ILE A 1 218 ? -23.976 -13.202 7.546 1.00 89.06 218 ILE A O 1
ATOM 1733 N N . GLU A 1 219 ? -23.470 -14.673 5.938 1.00 88.44 219 GLU A N 1
ATOM 1734 C CA . GLU A 1 219 ? -23.751 -13.749 4.831 1.00 88.44 219 GLU A CA 1
ATOM 1735 C C . GLU A 1 219 ? -25.206 -13.257 4.847 1.00 88.44 219 GLU A C 1
ATOM 1737 O O . GLU A 1 219 ? -25.477 -12.077 4.618 1.00 88.44 219 GLU A O 1
ATOM 1742 N N . VAL A 1 220 ? -26.154 -14.148 5.146 1.00 88.81 220 VAL A N 1
ATOM 1743 C CA . VAL A 1 220 ? -27.569 -13.782 5.282 1.00 88.81 220 VAL A CA 1
ATOM 1744 C C . VAL A 1 220 ? -27.771 -12.818 6.450 1.00 88.81 220 VAL A C 1
ATOM 1746 O O . VAL A 1 220 ? -28.488 -11.830 6.293 1.00 88.81 220 VAL A O 1
ATOM 1749 N N . GLU A 1 221 ? -27.137 -13.072 7.592 1.00 88.25 221 GLU A N 1
ATOM 1750 C CA . GLU A 1 221 ? -27.324 -12.260 8.795 1.00 88.25 221 GLU A CA 1
ATOM 1751 C C . GLU A 1 221 ? -26.660 -10.883 8.682 1.00 88.25 221 GLU A C 1
ATOM 1753 O O . GLU A 1 221 ? -27.272 -9.873 9.030 1.00 88.25 221 GLU A O 1
ATOM 1758 N N . VAL A 1 222 ? -25.472 -10.812 8.073 1.00 88.50 222 VAL A N 1
ATOM 1759 C CA . VAL A 1 222 ? -24.822 -9.541 7.718 1.00 88.50 222 VAL A CA 1
ATOM 1760 C C . VAL A 1 222 ? -25.709 -8.742 6.765 1.00 88.50 222 VAL A C 1
ATOM 1762 O O . VAL A 1 222 ? -25.942 -7.559 6.999 1.00 88.50 222 VAL A O 1
ATOM 1765 N N . ARG A 1 223 ? -26.290 -9.369 5.732 1.00 88.50 223 ARG A N 1
ATOM 1766 C CA . ARG A 1 223 ? -27.194 -8.674 4.800 1.00 88.50 223 ARG A CA 1
ATOM 1767 C C . ARG A 1 223 ? -28.441 -8.130 5.497 1.00 88.50 223 ARG A C 1
ATOM 1769 O O . ARG A 1 223 ? -28.858 -7.015 5.193 1.00 88.50 223 ARG A O 1
ATOM 1776 N N . LYS A 1 224 ? -29.037 -8.894 6.419 1.00 88.12 224 LYS A N 1
ATOM 1777 C CA . LYS A 1 224 ? -30.174 -8.416 7.221 1.00 88.12 224 LYS A CA 1
ATOM 1778 C C . LYS A 1 224 ? -29.777 -7.219 8.072 1.00 88.12 224 LYS A C 1
ATOM 1780 O O . LYS A 1 224 ? -30.489 -6.224 8.055 1.00 88.12 224 LYS A O 1
ATOM 1785 N N . PHE A 1 225 ? -28.643 -7.304 8.765 1.00 87.56 225 PHE A N 1
ATOM 1786 C CA . PHE A 1 225 ? -28.133 -6.220 9.595 1.00 87.56 225 PHE A CA 1
ATOM 1787 C C . PHE A 1 225 ? -27.882 -4.943 8.781 1.00 87.56 225 PHE A C 1
ATOM 1789 O O . PHE A 1 225 ? -28.339 -3.874 9.170 1.00 87.56 225 PHE A O 1
ATOM 1796 N N . LEU A 1 226 ? -27.248 -5.057 7.612 1.00 86.12 226 LEU A N 1
ATOM 1797 C CA . LEU A 1 226 ? -26.996 -3.918 6.724 1.00 86.12 226 LEU A CA 1
ATOM 1798 C C . LEU A 1 226 ? -28.274 -3.320 6.112 1.00 86.12 226 LEU A C 1
ATOM 1800 O O . LEU A 1 226 ? -28.263 -2.166 5.692 1.00 86.12 226 LEU A O 1
ATOM 1804 N N . ALA A 1 227 ? -29.369 -4.084 6.059 1.00 85.44 227 ALA A N 1
ATOM 1805 C CA . ALA A 1 227 ? -30.675 -3.600 5.618 1.00 85.44 227 ALA A CA 1
ATOM 1806 C C . ALA A 1 227 ? -31.471 -2.891 6.732 1.00 85.44 227 ALA A C 1
ATOM 1808 O O . ALA A 1 227 ? -32.494 -2.265 6.442 1.00 85.44 227 ALA A O 1
ATOM 1809 N N . LEU A 1 228 ? -31.037 -2.984 7.996 1.00 82.75 228 LEU A N 1
ATOM 1810 C CA . LEU A 1 228 ? -31.667 -2.256 9.095 1.00 82.75 228 LEU A CA 1
ATOM 1811 C C . LEU A 1 228 ? -31.385 -0.755 8.979 1.00 82.75 228 LEU A C 1
ATOM 1813 O O . LEU A 1 228 ? -30.364 -0.314 8.453 1.00 82.75 228 LEU A O 1
ATOM 1817 N N . LYS A 1 229 ? -32.312 0.053 9.501 1.00 75.50 229 LYS A N 1
ATOM 1818 C CA . LYS A 1 229 ? -32.126 1.502 9.581 1.00 75.50 229 LYS A CA 1
ATOM 1819 C C . LYS A 1 229 ? -30.905 1.800 10.451 1.00 75.50 229 LYS A C 1
ATOM 1821 O O . LYS A 1 229 ? -30.828 1.292 11.565 1.00 75.50 229 LYS A O 1
ATOM 1826 N N . GLN A 1 230 ? -30.003 2.649 9.959 1.00 78.50 230 GLN A N 1
ATOM 1827 C CA . GLN A 1 230 ? -28.802 3.038 10.696 1.00 78.50 230 GLN A CA 1
ATOM 1828 C C . GLN A 1 230 ? -29.171 3.607 12.069 1.00 78.50 230 GLN A C 1
ATOM 1830 O O . GLN A 1 230 ? -29.931 4.574 12.188 1.00 78.50 230 GLN A O 1
ATOM 1835 N N . THR A 1 231 ? -28.643 2.965 13.101 1.00 77.31 231 THR A N 1
ATOM 1836 C CA . THR A 1 231 ? -28.746 3.367 14.500 1.00 77.31 231 THR A CA 1
ATOM 1837 C C . THR A 1 231 ? -27.435 4.030 14.945 1.00 77.31 231 THR A C 1
ATOM 1839 O O . THR A 1 231 ? -26.410 3.860 14.288 1.00 77.31 231 THR A O 1
ATOM 1842 N N . PRO A 1 232 ? -27.413 4.801 16.047 1.00 73.62 232 PRO A N 1
ATOM 1843 C CA . PRO A 1 232 ? -26.188 5.462 16.518 1.00 73.62 232 PRO A CA 1
ATOM 1844 C C . PRO A 1 232 ? -25.025 4.501 16.819 1.00 73.62 232 PRO A C 1
ATOM 1846 O O . PRO A 1 232 ? -23.868 4.897 16.760 1.00 73.62 232 PRO A O 1
ATOM 1849 N N . ASP A 1 233 ? -25.325 3.240 17.131 1.00 77.50 233 ASP A N 1
ATOM 1850 C CA . ASP A 1 233 ? -24.363 2.162 17.375 1.00 77.50 233 ASP A CA 1
ATOM 1851 C C . ASP A 1 233 ? -23.959 1.399 16.102 1.00 77.50 233 ASP A C 1
ATOM 1853 O O . ASP A 1 233 ? -23.138 0.488 16.174 1.00 77.50 233 ASP A O 1
ATOM 1857 N N . PHE A 1 234 ? -24.483 1.764 14.928 1.00 81.88 234 PHE A N 1
ATOM 1858 C CA . PHE A 1 234 ? -24.237 1.054 13.670 1.00 81.88 234 PHE A CA 1
ATOM 1859 C C . PHE A 1 234 ? -22.743 0.931 13.343 1.00 81.88 234 PHE A C 1
ATOM 1861 O O . PHE A 1 234 ? -22.281 -0.161 13.024 1.00 81.88 234 PHE A O 1
ATOM 1868 N N . HIS A 1 235 ? -21.970 2.009 13.513 1.00 80.75 235 HIS A N 1
ATOM 1869 C CA . HIS A 1 235 ? -20.518 1.997 13.296 1.00 80.75 235 HIS A CA 1
ATOM 1870 C C . HIS A 1 235 ? -19.793 1.038 14.244 1.00 80.75 235 HIS A C 1
ATOM 1872 O O . HIS A 1 235 ? -18.945 0.256 13.814 1.00 80.75 235 HIS A O 1
ATOM 1878 N N . THR A 1 236 ? -20.167 1.045 15.526 1.00 80.88 236 THR A N 1
ATOM 1879 C CA . THR A 1 236 ? -19.609 0.137 16.534 1.00 80.88 236 THR A CA 1
ATOM 1880 C C . THR A 1 236 ? -19.917 -1.314 16.188 1.00 80.88 236 THR A C 1
ATOM 1882 O O . THR A 1 236 ? -19.017 -2.145 16.178 1.00 80.88 236 THR A O 1
ATOM 1885 N N . VAL A 1 237 ? -21.160 -1.615 15.809 1.00 82.94 237 VAL A N 1
ATOM 1886 C CA . VAL A 1 237 ? -21.571 -2.979 15.457 1.00 82.94 237 VAL A CA 1
ATOM 1887 C C . VAL A 1 237 ? -20.890 -3.463 14.175 1.00 82.94 237 VAL A C 1
ATOM 1889 O O . VAL A 1 237 ? -20.503 -4.629 14.100 1.00 82.94 237 VAL A O 1
ATOM 1892 N N . VAL A 1 238 ? -20.696 -2.596 13.177 1.00 84.38 238 VAL A N 1
ATOM 1893 C CA . VAL A 1 238 ? -19.919 -2.932 11.971 1.00 84.38 238 VAL A CA 1
ATOM 1894 C C . VAL A 1 238 ? -18.455 -3.222 12.337 1.00 84.38 238 VAL A C 1
ATOM 1896 O O . VAL A 1 238 ? -17.904 -4.220 11.867 1.00 84.38 238 VAL A O 1
ATOM 1899 N N . GLY A 1 239 ? -17.841 -2.418 13.212 1.00 80.50 239 GLY A N 1
ATOM 1900 C CA . GLY A 1 239 ? -16.481 -2.649 13.719 1.00 80.50 239 GLY A CA 1
ATOM 1901 C C . GLY A 1 239 ? -16.338 -3.963 14.492 1.00 80.50 239 GLY A C 1
ATOM 1902 O O . GLY A 1 239 ? -15.427 -4.751 14.219 1.00 80.50 239 GLY A O 1
ATOM 1903 N N . ASP A 1 240 ? -17.283 -4.254 15.387 1.00 83.31 240 ASP A N 1
ATOM 1904 C CA . ASP A 1 240 ? -17.340 -5.512 16.136 1.00 83.31 240 ASP A CA 1
ATOM 1905 C C . ASP A 1 240 ? -17.537 -6.710 15.194 1.00 83.31 240 ASP A C 1
ATOM 1907 O O . ASP A 1 240 ? -16.913 -7.757 15.367 1.00 83.31 240 ASP A O 1
ATOM 1911 N N . THR A 1 241 ? -18.363 -6.551 14.154 1.00 86.00 241 THR A N 1
ATOM 1912 C CA . THR A 1 241 ? -18.623 -7.576 13.130 1.00 86.00 241 THR A CA 1
ATOM 1913 C C . THR A 1 241 ? -17.355 -7.910 12.348 1.00 86.00 241 THR A C 1
ATOM 1915 O O . THR A 1 241 ? -17.018 -9.085 12.201 1.00 86.00 241 THR A O 1
ATOM 1918 N N . VAL A 1 242 ? -16.620 -6.899 11.869 1.00 85.69 242 VAL A N 1
ATOM 1919 C CA . VAL A 1 242 ? -15.340 -7.110 11.171 1.00 85.69 242 VAL A CA 1
ATOM 1920 C C . VAL A 1 242 ? -14.320 -7.769 12.090 1.00 85.69 242 VAL A C 1
ATOM 1922 O O . VAL A 1 242 ? -13.657 -8.721 11.678 1.00 85.69 242 VAL A O 1
ATOM 1925 N N . THR A 1 243 ? -14.235 -7.311 13.339 1.00 83.81 243 THR A N 1
ATOM 1926 C CA . THR A 1 243 ? -13.339 -7.894 14.342 1.00 83.81 243 THR A CA 1
ATOM 1927 C C . THR A 1 243 ? -13.673 -9.368 14.576 1.00 83.81 243 THR A C 1
ATOM 1929 O O . THR A 1 243 ? -12.789 -10.215 14.480 1.00 83.81 243 THR A O 1
ATOM 1932 N N . GLY A 1 244 ? -14.949 -9.710 14.778 1.00 85.75 244 GLY A N 1
ATOM 1933 C CA . GLY A 1 244 ? -15.391 -11.095 14.957 1.00 85.75 244 GLY A CA 1
ATOM 1934 C C . GLY A 1 244 ? -15.112 -11.988 13.744 1.00 85.75 244 GLY A C 1
ATOM 1935 O O . GLY A 1 244 ? -14.651 -13.118 13.905 1.00 85.75 244 GLY A O 1
ATOM 1936 N N . LEU A 1 245 ? -15.335 -11.485 12.523 1.00 85.50 245 LEU A N 1
ATOM 1937 C CA . LEU A 1 245 ? -15.011 -12.219 11.294 1.00 85.50 245 LEU A CA 1
ATOM 1938 C C . LEU A 1 245 ? -13.506 -12.482 11.186 1.00 85.50 245 LEU A C 1
ATOM 1940 O O . LEU A 1 245 ? -13.108 -13.591 10.836 1.00 85.50 245 LEU A O 1
ATOM 1944 N N . LEU A 1 246 ? -12.676 -11.488 11.510 1.00 84.50 246 LEU A N 1
ATOM 1945 C CA . LEU A 1 246 ? -11.222 -11.617 11.467 1.00 84.50 246 LEU A CA 1
ATOM 1946 C C . LEU A 1 246 ? -10.705 -12.606 12.518 1.00 84.50 246 LEU A C 1
ATOM 1948 O O . LEU A 1 246 ? -9.866 -13.445 12.196 1.00 84.50 246 LEU A O 1
ATOM 1952 N N . GLU A 1 247 ? -11.221 -12.543 13.746 1.00 85.12 247 GLU A N 1
ATOM 1953 C CA . GLU A 1 247 ? -10.872 -13.499 14.802 1.00 85.12 247 GLU A CA 1
ATOM 1954 C C . GLU A 1 247 ? -11.260 -14.928 14.420 1.00 85.12 247 GLU A C 1
ATOM 1956 O O . GLU A 1 247 ? -10.482 -15.862 14.630 1.00 85.12 247 GLU A O 1
ATOM 1961 N N . ARG A 1 248 ? -12.405 -15.116 13.755 1.00 88.19 248 ARG A N 1
ATOM 1962 C CA . ARG A 1 248 ? -12.761 -16.435 13.237 1.00 88.19 248 ARG A CA 1
ATOM 1963 C C . ARG A 1 248 ? -11.843 -16.904 12.110 1.00 88.19 248 ARG A C 1
ATOM 1965 O O . ARG A 1 248 ? -11.432 -18.057 12.140 1.00 88.19 248 ARG A O 1
ATOM 1972 N N . CYS A 1 249 ? -11.477 -16.042 11.162 1.00 83.81 249 CYS A N 1
ATOM 1973 C CA . CYS A 1 249 ? -10.502 -16.389 10.119 1.00 83.81 249 CYS A CA 1
ATOM 1974 C C . CYS A 1 249 ? -9.149 -16.824 10.711 1.00 83.81 249 CYS A C 1
ATOM 1976 O O . CYS A 1 249 ? -8.494 -17.709 10.166 1.00 83.81 249 CYS A O 1
ATOM 1978 N N . LYS A 1 250 ? -8.726 -16.214 11.830 1.00 81.12 250 LYS A N 1
ATOM 1979 C CA . LYS A 1 250 ? -7.508 -16.617 12.554 1.00 81.12 250 LYS A CA 1
ATOM 1980 C C . LYS A 1 250 ? -7.659 -17.990 13.213 1.00 81.12 250 LYS A C 1
ATOM 1982 O O . LYS A 1 250 ? -6.712 -18.771 13.199 1.00 81.12 250 LYS A O 1
ATOM 1987 N N . ALA A 1 251 ? -8.823 -18.274 13.797 1.00 84.94 251 ALA A N 1
ATOM 1988 C CA . ALA A 1 251 ? -9.096 -19.537 14.484 1.00 84.94 251 ALA A CA 1
ATOM 1989 C C . ALA A 1 251 ? -9.356 -20.712 13.521 1.00 84.94 251 ALA A C 1
ATOM 1991 O O . ALA A 1 251 ? -9.019 -21.852 13.833 1.00 84.94 251 ALA A O 1
ATOM 1992 N N . GLU A 1 252 ? -9.943 -20.443 12.354 1.00 85.81 252 GLU A N 1
ATOM 1993 C CA . GLU A 1 252 ? -10.341 -21.434 11.354 1.00 85.81 252 GLU A CA 1
ATOM 1994 C C . GLU A 1 252 ? -9.781 -21.037 9.971 1.00 85.81 252 GLU A C 1
ATOM 1996 O O . GLU A 1 252 ? -10.464 -20.364 9.202 1.00 85.81 252 GLU A O 1
ATOM 2001 N N . PRO A 1 253 ? -8.555 -21.463 9.600 1.00 80.94 253 PRO A N 1
ATOM 2002 C CA . PRO A 1 253 ? -7.912 -21.044 8.345 1.00 80.94 253 PRO A CA 1
ATOM 2003 C C . PRO A 1 253 ? -8.661 -21.435 7.059 1.00 80.94 253 PRO A C 1
ATOM 2005 O O . PRO A 1 253 ? -8.419 -20.860 6.000 1.00 80.94 253 PRO A O 1
ATOM 2008 N N . SER A 1 254 ? -9.561 -22.423 7.126 1.00 81.25 254 SER A N 1
ATOM 2009 C CA . SER A 1 254 ? -10.445 -22.819 6.020 1.00 81.25 254 SER A CA 1
ATOM 2010 C C . SER A 1 254 ? -11.665 -21.911 5.849 1.00 81.25 254 SER A C 1
ATOM 2012 O O . SER A 1 254 ? -12.356 -22.008 4.834 1.00 81.25 254 SER A O 1
ATOM 2014 N N . PHE A 1 255 ? -11.951 -21.051 6.825 1.00 84.88 255 PHE A N 1
ATOM 2015 C CA . PHE A 1 255 ? -13.078 -20.132 6.814 1.00 84.88 255 PHE A CA 1
ATOM 2016 C C . PHE A 1 255 ? -12.637 -18.768 6.276 1.00 84.88 255 PHE A C 1
ATOM 2018 O O . PHE A 1 255 ? -11.837 -18.068 6.893 1.00 84.88 255 PHE A O 1
ATOM 2025 N N . TYR A 1 256 ? -13.179 -18.373 5.121 1.00 86.19 256 TYR A N 1
ATOM 2026 C CA . TYR A 1 256 ? -12.898 -17.073 4.513 1.00 86.19 256 TYR A CA 1
ATOM 2027 C C . TYR A 1 256 ? -14.188 -16.408 4.001 1.00 86.19 256 TYR A C 1
ATOM 2029 O O . TYR A 1 256 ? -14.635 -16.710 2.895 1.00 86.19 256 TYR A O 1
ATOM 2037 N N . PRO A 1 257 ? -14.789 -15.475 4.766 1.00 83.62 257 PRO A N 1
ATOM 2038 C CA . PRO A 1 257 ? -16.100 -14.899 4.476 1.00 83.62 257 PRO A CA 1
ATOM 2039 C C . PRO A 1 257 ? -15.997 -13.750 3.461 1.00 83.62 257 PRO A C 1
ATOM 2041 O O . PRO A 1 257 ? -16.289 -12.586 3.761 1.00 83.62 257 PRO A O 1
ATOM 2044 N N . ARG A 1 258 ? -15.558 -14.069 2.236 1.00 83.38 258 ARG A N 1
ATOM 2045 C CA . ARG A 1 258 ? -15.239 -13.084 1.185 1.00 83.38 258 ARG A CA 1
ATOM 2046 C C . ARG A 1 258 ? -16.401 -12.133 0.901 1.00 83.38 258 ARG A C 1
ATOM 2048 O O . ARG A 1 258 ? -16.193 -10.927 0.779 1.00 83.38 258 ARG A O 1
ATOM 2055 N N . ASN A 1 259 ? -17.613 -12.669 0.770 1.00 84.81 259 ASN A N 1
ATOM 2056 C CA . ASN A 1 259 ? -18.793 -11.874 0.425 1.00 84.81 259 ASN A CA 1
ATOM 2057 C C . ASN A 1 259 ? -19.183 -10.916 1.555 1.00 84.81 259 ASN A C 1
ATOM 2059 O O . ASN A 1 259 ? -19.513 -9.764 1.280 1.00 84.81 259 ASN A O 1
ATOM 2063 N N . CYS A 1 260 ? -19.086 -11.360 2.811 1.00 85.00 260 CYS A N 1
ATOM 2064 C CA . CYS A 1 260 ? -19.379 -10.538 3.984 1.00 85.00 260 CYS A CA 1
ATOM 2065 C C . CYS A 1 260 ? -18.404 -9.362 4.091 1.00 85.00 260 CYS A C 1
ATOM 2067 O O . CYS A 1 260 ? -18.834 -8.223 4.245 1.00 85.00 260 CYS A O 1
ATOM 2069 N N . LEU A 1 261 ? -17.099 -9.622 3.944 1.00 81.81 261 LEU A N 1
ATOM 2070 C CA . LEU A 1 261 ? -16.071 -8.577 3.990 1.00 81.81 261 LEU A CA 1
ATOM 2071 C C . LEU A 1 261 ? -16.277 -7.539 2.879 1.00 81.81 261 LEU A C 1
ATOM 2073 O O . LEU A 1 261 ? -16.238 -6.340 3.143 1.00 81.81 261 LEU A O 1
ATOM 2077 N N . MET A 1 262 ? -16.571 -7.988 1.654 1.00 81.50 262 MET A N 1
ATOM 2078 C CA . MET A 1 262 ? -16.878 -7.088 0.537 1.00 81.50 262 MET A CA 1
ATOM 2079 C C . MET A 1 262 ? -18.110 -6.215 0.811 1.00 81.50 262 MET A C 1
ATOM 2081 O O . MET A 1 262 ? -18.071 -5.021 0.527 1.00 81.50 262 MET A O 1
ATOM 2085 N N . GLN A 1 263 ? -19.184 -6.784 1.370 1.00 81.06 263 GLN A N 1
ATOM 2086 C CA . GLN A 1 263 ? -20.398 -6.033 1.715 1.00 81.06 263 GLN A CA 1
ATOM 2087 C C . GLN A 1 263 ? -20.138 -5.000 2.815 1.00 81.06 263 GLN A C 1
ATOM 2089 O O . GLN A 1 263 ? -20.588 -3.867 2.691 1.00 81.06 263 GLN A O 1
ATOM 2094 N N . LEU A 1 264 ? -19.383 -5.357 3.857 1.00 83.00 264 LEU A N 1
ATOM 2095 C CA . LEU A 1 264 ? -19.049 -4.442 4.953 1.00 83.00 264 LEU A CA 1
ATOM 2096 C C . LEU A 1 264 ? -18.186 -3.272 4.462 1.00 83.00 264 LEU A C 1
ATOM 2098 O O . LEU A 1 264 ? -18.467 -2.131 4.813 1.00 83.00 264 LEU A O 1
ATOM 2102 N N . ILE A 1 265 ? -17.213 -3.517 3.579 1.00 75.81 265 ILE A N 1
ATOM 2103 C CA . ILE A 1 265 ? -16.406 -2.449 2.960 1.00 75.81 265 ILE A CA 1
ATOM 2104 C C . ILE A 1 265 ? -17.280 -1.514 2.109 1.00 75.81 265 ILE A C 1
ATOM 2106 O O . ILE A 1 265 ? -17.145 -0.297 2.190 1.00 75.81 265 ILE A O 1
ATOM 2110 N N . GLN A 1 266 ? -18.220 -2.064 1.333 1.00 75.69 266 GLN A N 1
ATOM 2111 C CA . GLN A 1 266 ? -19.132 -1.280 0.485 1.00 75.69 266 GLN A CA 1
ATOM 2112 C C . GLN A 1 266 ? -20.088 -0.372 1.265 1.00 75.69 266 GLN A C 1
ATOM 2114 O O . GLN A 1 266 ? -20.709 0.506 0.671 1.00 75.69 266 GLN A O 1
ATOM 2119 N N . THR A 1 267 ? -20.230 -0.571 2.577 1.00 73.75 267 THR A N 1
ATOM 2120 C CA . THR A 1 267 ? -21.097 0.284 3.395 1.00 73.75 267 THR A CA 1
ATOM 2121 C C . THR A 1 267 ? -20.486 1.655 3.674 1.00 73.75 267 THR A C 1
ATOM 2123 O O . THR A 1 267 ? -21.237 2.563 4.013 1.00 73.75 267 THR A O 1
ATOM 2126 N N . HIS A 1 268 ? -19.163 1.826 3.519 1.00 68.06 268 HIS A N 1
ATOM 2127 C CA . HIS A 1 268 ? -18.428 3.054 3.875 1.00 68.06 268 HIS A CA 1
ATOM 2128 C C . HIS A 1 268 ? -18.592 3.487 5.348 1.00 68.06 268 HIS A C 1
ATOM 2130 O O . HIS A 1 268 ? -18.391 4.642 5.697 1.00 68.06 268 HIS A O 1
ATOM 2136 N N . VAL A 1 269 ? -18.977 2.558 6.230 1.00 66.88 269 VAL A N 1
ATOM 2137 C CA . VAL A 1 269 ? -19.243 2.823 7.659 1.00 66.88 269 VAL A CA 1
ATOM 2138 C C . VAL A 1 269 ? -17.965 2.773 8.500 1.00 66.88 269 VAL A C 1
ATOM 2140 O O . VAL A 1 269 ? -17.923 3.304 9.603 1.00 66.88 269 VAL A O 1
ATOM 2143 N N . LEU A 1 270 ? -16.927 2.113 7.990 1.00 57.06 270 LEU A N 1
ATOM 2144 C CA . LEU A 1 270 ? -15.618 1.977 8.639 1.00 57.06 270 LEU A CA 1
ATOM 2145 C C . LEU A 1 270 ? -14.612 3.041 8.169 1.00 57.06 270 LEU A C 1
ATOM 2147 O O . LEU A 1 270 ? -13.418 2.885 8.422 1.00 57.06 270 LEU A O 1
ATOM 2151 N N . SER A 1 271 ? -15.106 4.056 7.455 1.00 43.41 271 SER A N 1
ATOM 2152 C CA . SER A 1 271 ? -14.386 5.268 7.061 1.00 43.41 271 SER A CA 1
ATOM 2153 C C . SER A 1 271 ? -14.327 6.257 8.222 1.00 43.41 271 SER A C 1
ATOM 2155 O O . SER A 1 271 ? -15.369 6.422 8.901 1.00 43.41 271 SER A O 1
#

Sequence (271 aa):
VRGLEALLADPQQKIETVISDEEVIKWTKFFIVFRHRVLIFITEKHGNYFAYVQMFNSRILTKYTLLLGQDENSVVESFTASVDRKFISLMSLSSDGCIYETLIPIRPTDPEKNQSLVRSLLLKAVVSDNTQNGVALTALDQDHVAVLGSPLAASKGTHVVPHFVNWETPQGCGLGFQNSEQSRRILRRRKIEVSLQPEVPPSKQLLSTIMKDSEKHIEVEVRKFLALKQTPDFHTVVGDTVTGLLERCKAEPSFYPRNCLMQLIQTHVLS

pLDDT: mean 72.14, std 21.14, range [24.61, 95.06]

Radius of gyration: 24.67 Å; chains: 1; bounding box: 66×60×64 Å

InterPro domains:
  IPR012584 Nucleolar protein 11, N-terminal domain [PF08168] (1-158)
  IPR042859 Nucleolar protein 11 [PTHR15633] (1-157)
  IPR048897 Nucleolar protein 11, C-terminal domain [PF20998] (204-271)

Foldseek 3Di:
DPPPVVCVVDVPDDPPPPDDPQKAWDDKDWDQAPNWIKIWTWIDHPQWIKIWIATPVVRFIAIETEDDPDDSPKHFQEWEWADDNFWIWIWTQILQRWIWTWTHGNDDPDRVDHHYIYIDTDGGNNADNDPPDRWYWYDLHDPDIDIDYHHDPDDPDDDDDPDDDDDPDDDDDDDDDDDDDDDDDDDDDDDDDDDDDDDPPLLVVLLVCLQDHDLVVNLVSLVVLLPDDDDPCSLVSLVSNVVSNVVNCVVPVVDDNPNSVVVSSVSVSPD

Organism: Pongo abelii (NCBI:txid9601)